Protein AF-H0EGA7-F1 (afdb_monomer_lite)

pLDDT: mean 74.79, std 23.09, range [28.59, 98.5]

InterPro domains:
  IPR029240 MMS19, N-terminal [PF14500] (64-234)
  IPR039920 DNA repair/transcription protein MMS19 [PTHR12891] (64-293)

Foldseek 3Di:
DDDDDDDDCVVVVVCVVVVVVVVLVVPVPDPVVVLCVQLCVLCPDPPDHVVVVVVVVDPALVPDDPVNLLSVLSNVVSCCVPPVVVCCVRQNLLNVLVVVLRNCVPDDAQSNLLSLLQVLLSSLQPPDDDLVSLVSSCVRLCVCPPPDDDPDDDPPGDDSVSSLVSSLSNCLSHLSSLVVLCCVLLVCCPPPPDDVNNVSSLVSLLSNLQRHALVSLLVCVLSLCVRLVCCCPPNPDPVSNVSSVSSNVSNCVRNVPDDDDPPDPDSVNVSVVVNVVVVVVVVVVVVVVVVVVVVVVVVVVCVVPPDDDDDDDDDDDDDCVVVVVVVVVPPPDDDDDPPPPPPDPPDD

Organism: Glarea lozoyensis (strain ATCC 74030 / MF5533) (NCBI:txid1104152)

Secondary structure (DSSP, 8-state):
-PPP----THHHHHHHHHHHHHHHH--TTS-HHHHHHHHHHHH--TT--HHHHHTT-SS-GGGS-HHHHHHHHHHHHHHHHH-HHHHHHHT-HHHHHHHHHHHHTT---HHHHHHHHHHHHHHHHH----HHHHHHHHHHHHTT-S----S---TTSPPHHHHHHHHHHHHTT-GGGHHHHHHHHHHHTTSS--HHHHHHHHHHHHHHHHHS-HHHHHHHHHHHHHHHHHHHHH-S-HHHHHHHHHHHHHHHHHHTTS---TTS--HHHHHHHHHHHHHHHHHHHHHHHHHHHHHHHHHHHHHSS------PPPP-PPPTHHHHHHHHT-TTS---SGGGS----S--

Sequence (348 aa):
MVAPSLKDDRNSAEQDIVTKVAESCDAGSIDFPTLIKDLEPYVGTEQEDLVVVGRGKINTFIDLTPSTRLKFYKIIWVLVENYERPLLRDMGGDSFVGGLVELSELEKSAICLKDLFALYSKIGKAWSLTPDGYTQLWDCFIRYFPITLGASQKDDQPKPEELKDLLRQCFTANDFFGKAAFETLLGNIDADQGANKKKEILLTLDACVSTYSIKTLLEWSSKIWDTIKFEIWNGENDEFIADALHILNGLFSTLSRSDWSWDESTKFSSFIDGVVKEIFDRLSDMQRMIMQKYQRSRFSVYSMRFYKHELTLPKKREPMKTLIKRGALSSTKPLNHELRTNITWCKT

Structure (mmCIF, N/CA/C/O backbone):
data_AF-H0EGA7-F1
#
_entry.id   AF-H0EGA7-F1
#
loop_
_atom_site.group_PDB
_atom_site.id
_atom_site.type_symbol
_atom_site.label_atom_id
_atom_site.label_alt_id
_atom_site.label_comp_id
_atom_site.label_asym_id
_atom_site.label_entity_id
_atom_site.label_seq_id
_atom_site.pdbx_PDB_ins_code
_atom_site.Cartn_x
_atom_site.Cartn_y
_atom_site.Cartn_z
_atom_site.occupancy
_atom_site.B_iso_or_equiv
_atom_site.auth_seq_id
_atom_site.auth_comp_id
_atom_site.auth_asym_id
_atom_site.auth_atom_id
_atom_site.pdbx_PDB_model_num
ATOM 1 N N . MET A 1 1 ? -68.339 5.465 24.505 1.00 36.19 1 MET A N 1
ATOM 2 C CA . MET A 1 1 ? -67.832 5.438 23.117 1.00 36.19 1 MET A CA 1
ATOM 3 C C . MET A 1 1 ? -66.331 5.239 23.189 1.00 36.19 1 MET A C 1
ATOM 5 O O . MET A 1 1 ? -65.642 6.120 23.679 1.00 36.19 1 MET A O 1
ATOM 9 N N . VAL A 1 2 ? -65.862 4.043 22.835 1.00 33.97 2 VAL A N 1
ATOM 10 C CA . VAL A 1 2 ? -64.438 3.677 22.829 1.00 33.97 2 VAL A CA 1
ATOM 11 C C . VAL A 1 2 ? -63.885 4.011 21.444 1.00 33.97 2 VAL A C 1
ATOM 13 O O . VAL A 1 2 ? -64.506 3.656 20.444 1.00 33.97 2 VAL A O 1
ATOM 16 N N . ALA A 1 3 ? -62.777 4.752 21.399 1.00 33.34 3 ALA A N 1
ATOM 17 C CA . ALA A 1 3 ? -62.103 5.147 20.166 1.00 33.34 3 ALA A CA 1
ATOM 18 C C . ALA A 1 3 ? -61.476 3.928 19.454 1.00 33.34 3 ALA A C 1
ATOM 20 O O . ALA A 1 3 ? -61.095 2.969 20.131 1.00 33.34 3 ALA A O 1
ATOM 21 N N . PRO A 1 4 ? -61.350 3.937 18.114 1.00 41.78 4 PRO A N 1
ATOM 22 C CA . PRO A 1 4 ? -60.824 2.797 17.378 1.00 41.78 4 PRO A CA 1
ATOM 23 C C . PRO A 1 4 ? -59.316 2.661 17.603 1.00 41.78 4 PRO A C 1
ATOM 25 O O . PRO A 1 4 ? -58.562 3.624 17.475 1.00 41.78 4 PRO A O 1
ATOM 28 N N . SER A 1 5 ? -58.885 1.438 17.906 1.00 43.88 5 SER A N 1
ATOM 29 C CA . SER A 1 5 ? -57.486 1.021 17.845 1.00 43.88 5 SER A CA 1
ATOM 30 C C . SER A 1 5 ? -57.011 1.109 16.391 1.00 43.88 5 SER A C 1
ATOM 32 O O . SER A 1 5 ? -57.470 0.357 15.531 1.00 43.88 5 SER A O 1
ATOM 34 N N . LEU A 1 6 ? -56.097 2.044 16.127 1.00 40.88 6 LEU A N 1
ATOM 35 C CA . LEU A 1 6 ? -55.258 2.040 14.933 1.00 40.88 6 LEU A CA 1
ATOM 36 C C . LEU A 1 6 ? -54.340 0.819 15.040 1.00 40.88 6 LEU A C 1
ATOM 38 O O . LEU A 1 6 ? -53.445 0.784 15.886 1.00 40.88 6 LEU A O 1
ATOM 42 N N . LYS A 1 7 ? -54.622 -0.213 14.241 1.00 48.25 7 LYS A N 1
ATOM 43 C CA . LYS A 1 7 ? -53.676 -1.305 14.016 1.00 48.25 7 LYS A CA 1
ATOM 44 C C . LYS A 1 7 ? -52.443 -0.727 13.328 1.00 48.25 7 LYS A C 1
ATOM 46 O O . LYS A 1 7 ? -52.543 0.131 12.460 1.00 48.25 7 LYS A O 1
ATOM 51 N N . ASP A 1 8 ? -51.292 -1.171 13.804 1.00 48.41 8 ASP A N 1
ATOM 52 C CA . ASP A 1 8 ? -49.972 -0.693 13.424 1.00 48.41 8 ASP A CA 1
ATOM 53 C C . ASP A 1 8 ? -49.624 -1.170 12.004 1.00 48.41 8 ASP A C 1
ATOM 55 O O . ASP A 1 8 ? -48.988 -2.206 11.813 1.00 48.41 8 ASP A O 1
ATOM 59 N N . ASP A 1 9 ? -50.077 -0.422 10.994 1.00 48.62 9 ASP A N 1
ATOM 60 C CA . ASP A 1 9 ? -49.827 -0.683 9.566 1.00 48.62 9 ASP A CA 1
ATOM 61 C C . ASP A 1 9 ? -48.324 -0.687 9.203 1.00 48.62 9 ASP A C 1
ATOM 63 O O . ASP A 1 9 ? -47.937 -1.132 8.122 1.00 48.62 9 ASP A O 1
ATOM 67 N N . ARG A 1 10 ? -47.443 -0.256 10.119 1.00 45.69 10 ARG A N 1
ATOM 68 C CA . ARG A 1 10 ? -45.982 -0.312 9.949 1.00 45.69 10 ARG A CA 1
ATOM 69 C C . ARG A 1 10 ? -45.421 -1.732 9.990 1.00 45.69 10 ARG A C 1
ATOM 71 O O . ARG A 1 10 ? -44.507 -2.019 9.225 1.00 45.69 10 ARG A O 1
ATOM 78 N N . ASN A 1 11 ? -46.014 -2.641 10.768 1.00 51.97 11 ASN A N 1
ATOM 79 C CA . ASN A 1 11 ? -45.570 -4.042 10.805 1.00 51.97 11 ASN A CA 1
ATOM 80 C C . ASN A 1 11 ? -45.779 -4.753 9.460 1.00 51.97 11 ASN A C 1
ATOM 82 O O . ASN A 1 11 ? -44.975 -5.603 9.095 1.00 51.97 11 ASN A O 1
ATOM 86 N N . SER A 1 12 ? -46.819 -4.380 8.705 1.00 50.47 12 SER A N 1
ATOM 87 C CA . SER A 1 12 ? -47.089 -4.953 7.382 1.00 50.47 12 SER A CA 1
ATOM 88 C C . SER A 1 12 ? -46.060 -4.505 6.348 1.00 50.47 12 SER A C 1
ATOM 90 O O . SER A 1 12 ? -45.635 -5.320 5.541 1.00 50.47 12 SER A O 1
ATOM 92 N N . ALA A 1 13 ? -45.651 -3.232 6.369 1.00 45.69 13 ALA A N 1
ATOM 93 C CA . ALA A 1 13 ? -44.632 -2.712 5.459 1.00 45.69 13 ALA A CA 1
ATOM 94 C C . ALA A 1 13 ? -43.228 -3.239 5.808 1.00 45.69 13 ALA A C 1
ATOM 96 O O . ALA A 1 13 ? -42.436 -3.525 4.916 1.00 45.69 13 ALA A O 1
ATOM 97 N N . GLU A 1 14 ? -42.929 -3.408 7.098 1.00 43.34 14 GLU A N 1
ATOM 98 C CA . GLU A 1 14 ? -41.673 -3.996 7.576 1.00 43.34 14 GLU A CA 1
ATOM 99 C C . GLU A 1 14 ? -41.585 -5.496 7.265 1.00 43.34 14 GLU A C 1
ATOM 101 O O . GLU A 1 14 ? -40.534 -5.961 6.826 1.00 43.34 14 GLU A O 1
ATOM 106 N N . GLN A 1 15 ? -42.684 -6.244 7.416 1.00 49.88 15 GLN A N 1
ATOM 107 C CA . GLN A 1 15 ? -42.762 -7.632 6.957 1.00 49.88 15 GLN A CA 1
ATOM 108 C C . GLN A 1 15 ? -42.620 -7.721 5.439 1.00 49.88 15 GLN A C 1
ATOM 110 O O . GLN A 1 15 ? -41.861 -8.560 4.983 1.00 49.88 15 GLN A O 1
ATOM 115 N N . ASP A 1 16 ? -43.213 -6.813 4.665 1.00 48.50 16 ASP A N 1
ATOM 116 C CA . ASP A 1 16 ? -43.036 -6.772 3.208 1.00 48.50 16 ASP A CA 1
ATOM 117 C C . ASP A 1 16 ? -41.589 -6.473 2.786 1.00 48.50 16 ASP A C 1
ATOM 119 O O . ASP A 1 16 ? -41.122 -7.014 1.790 1.00 48.50 16 ASP A O 1
ATOM 123 N N . ILE A 1 17 ? -40.859 -5.624 3.519 1.00 46.34 17 ILE A N 1
ATOM 124 C CA . ILE A 1 17 ? -39.445 -5.327 3.235 1.00 46.34 17 ILE A CA 1
ATOM 125 C C . ILE A 1 17 ? -38.558 -6.502 3.639 1.00 46.34 17 ILE A C 1
ATOM 127 O O . ILE A 1 17 ? -37.701 -6.892 2.857 1.00 46.34 17 ILE A O 1
ATOM 131 N N . VAL A 1 18 ? -38.760 -7.095 4.820 1.00 46.94 18 VAL A N 1
ATOM 132 C CA . VAL A 1 18 ? -38.002 -8.281 5.257 1.00 46.94 18 VAL A CA 1
ATOM 133 C C . VAL A 1 18 ? -38.293 -9.469 4.347 1.00 46.94 18 VAL A C 1
ATOM 135 O O . VAL A 1 18 ? -37.365 -10.179 3.983 1.00 46.94 18 VAL A O 1
ATOM 138 N N . THR A 1 19 ? -39.543 -9.650 3.924 1.00 47.56 19 THR A N 1
ATOM 139 C CA . THR A 1 19 ? -39.938 -10.671 2.954 1.00 47.56 19 THR A CA 1
ATOM 140 C C . THR A 1 19 ? -39.372 -10.364 1.573 1.00 47.56 19 THR A C 1
ATOM 142 O O . THR A 1 19 ? -38.798 -11.263 0.988 1.00 47.56 19 THR A O 1
ATOM 145 N N . LYS A 1 20 ? -39.377 -9.117 1.083 1.00 47.28 20 LYS A N 1
ATOM 146 C CA . LYS A 1 20 ? -38.712 -8.755 -0.188 1.00 47.28 20 LYS A CA 1
ATOM 147 C C . LYS A 1 20 ? -37.198 -8.898 -0.138 1.00 47.28 20 LYS A C 1
ATOM 149 O O . LYS A 1 20 ? -36.603 -9.289 -1.132 1.00 47.28 20 LYS A O 1
ATOM 154 N N . VAL A 1 21 ? -36.569 -8.593 0.996 1.00 41.12 21 VAL A N 1
ATOM 155 C CA . VAL A 1 21 ? -35.133 -8.804 1.206 1.00 41.12 21 VAL A CA 1
ATOM 156 C C . VAL A 1 21 ? -34.845 -10.300 1.267 1.00 41.12 21 VAL A C 1
ATOM 158 O O . VAL A 1 21 ? -33.947 -10.748 0.572 1.00 41.12 21 VAL A O 1
ATOM 161 N N . ALA A 1 22 ? -35.640 -11.087 1.992 1.00 43.84 22 ALA A N 1
ATOM 162 C CA . ALA A 1 22 ? -35.525 -12.543 2.036 1.00 43.84 22 ALA A CA 1
ATOM 163 C C . ALA A 1 22 ? -35.784 -13.195 0.665 1.00 43.84 22 ALA A C 1
ATOM 165 O O . ALA A 1 22 ? -35.034 -14.079 0.283 1.00 43.84 22 ALA A O 1
ATOM 166 N N . GLU A 1 23 ? -36.762 -12.712 -0.105 1.00 45.41 23 GLU A N 1
ATOM 167 C CA . GLU A 1 23 ? -37.059 -13.132 -1.483 1.00 45.41 23 GLU A CA 1
ATOM 168 C C . GLU A 1 23 ? -35.969 -12.674 -2.469 1.00 45.41 23 GLU A C 1
ATOM 170 O O . GLU A 1 23 ? -35.677 -13.375 -3.431 1.00 45.41 23 GLU A O 1
ATOM 175 N N . SER A 1 24 ? -35.312 -11.533 -2.222 1.00 41.06 24 SER A N 1
ATOM 176 C CA . SER A 1 24 ? -34.132 -11.096 -2.987 1.00 41.06 24 SER A CA 1
ATOM 177 C C . SER A 1 24 ? -32.852 -11.842 -2.587 1.00 41.06 24 SER A C 1
ATOM 179 O O . SER A 1 24 ? -31.959 -12.027 -3.410 1.00 41.06 24 SER A O 1
ATOM 181 N N . CYS A 1 25 ? -32.780 -12.320 -1.341 1.00 41.03 25 CYS A N 1
ATOM 182 C CA . CYS A 1 25 ? -31.750 -13.221 -0.829 1.00 41.03 25 CYS A CA 1
ATOM 183 C C . CYS A 1 25 ? -32.021 -14.688 -1.190 1.00 41.03 25 CYS A C 1
ATOM 185 O O . CYS A 1 25 ? -31.094 -15.490 -1.125 1.00 41.03 25 CYS A O 1
ATOM 187 N N . ASP A 1 26 ? -33.221 -15.010 -1.685 1.00 44.62 26 ASP A N 1
ATOM 188 C CA . ASP A 1 26 ? -33.536 -16.227 -2.449 1.00 44.62 26 ASP A CA 1
ATOM 189 C C . ASP A 1 26 ? -32.903 -16.186 -3.862 1.00 44.62 26 ASP A C 1
ATOM 191 O O . ASP A 1 26 ? -33.237 -16.932 -4.781 1.00 44.62 26 ASP A O 1
ATOM 195 N N . ALA A 1 27 ? -31.908 -15.315 -4.042 1.00 47.91 27 ALA A N 1
ATOM 196 C CA . ALA A 1 27 ? -30.696 -15.605 -4.779 1.00 47.91 27 ALA A CA 1
ATOM 197 C C . ALA A 1 27 ? -30.241 -17.042 -4.466 1.00 47.91 27 ALA A C 1
ATOM 199 O O . ALA A 1 27 ? -29.526 -17.260 -3.490 1.00 47.91 27 ALA A O 1
ATOM 200 N N . GLY A 1 28 ? -30.642 -18.010 -5.304 1.00 49.78 28 GLY A N 1
ATOM 201 C CA . GLY A 1 28 ? -30.435 -19.468 -5.178 1.00 49.78 28 GLY A CA 1
ATOM 202 C C . GLY A 1 28 ? -28.981 -19.975 -5.115 1.00 49.78 28 GLY A C 1
ATOM 203 O O . GLY A 1 28 ? -28.663 -21.053 -5.607 1.00 49.78 28 GLY A O 1
ATOM 204 N N . SER A 1 29 ? -28.082 -19.182 -4.541 1.00 56.41 29 SER A N 1
ATOM 205 C CA . SER A 1 29 ? -26.667 -19.397 -4.283 1.00 56.41 29 SER A CA 1
ATOM 206 C C . SER A 1 29 ? -26.254 -19.133 -2.826 1.00 56.41 29 SER A C 1
ATOM 208 O O . SER A 1 29 ? -25.125 -19.472 -2.487 1.00 56.41 29 SER A O 1
ATOM 210 N N . ILE A 1 30 ? -27.091 -18.504 -1.985 1.00 61.34 30 ILE A N 1
ATOM 211 C CA . ILE A 1 30 ? -26.785 -18.268 -0.560 1.00 61.34 30 ILE A CA 1
ATOM 212 C C . ILE A 1 30 ? -27.555 -19.286 0.286 1.00 61.34 30 ILE A C 1
ATOM 214 O O . ILE A 1 30 ? -28.778 -19.242 0.360 1.00 61.34 30 ILE A O 1
ATOM 218 N N . ASP A 1 31 ? -26.842 -20.204 0.938 1.00 74.44 31 ASP A N 1
ATOM 219 C CA . ASP A 1 31 ? -27.450 -21.160 1.868 1.00 74.44 31 ASP A CA 1
ATOM 220 C C . ASP A 1 31 ? -27.806 -20.465 3.190 1.00 74.44 31 ASP A C 1
ATOM 222 O O . ASP A 1 31 ? -26.964 -20.285 4.072 1.00 74.44 31 ASP A O 1
ATOM 226 N N . PHE A 1 32 ? -29.061 -20.032 3.308 1.00 66.38 32 PHE A N 1
ATOM 227 C CA . PHE A 1 32 ? -29.535 -19.202 4.416 1.00 66.38 32 PHE A CA 1
ATOM 228 C C . PHE A 1 32 ? -29.314 -19.826 5.813 1.00 66.38 32 PHE A C 1
ATOM 230 O O . PHE A 1 32 ? -28.840 -19.115 6.700 1.00 66.38 32 PHE A O 1
ATOM 237 N N . PRO A 1 33 ? -29.559 -21.134 6.045 1.00 72.81 33 PRO A N 1
ATOM 238 C CA . PRO A 1 33 ? -29.161 -21.805 7.285 1.00 72.81 33 PRO A CA 1
ATOM 239 C C . PRO A 1 33 ? -27.671 -21.670 7.633 1.00 72.81 33 PRO A C 1
ATOM 241 O O . PRO A 1 33 ? -27.334 -21.415 8.791 1.00 72.81 33 PRO A O 1
ATOM 244 N N . THR A 1 34 ? -26.780 -21.817 6.648 1.00 74.56 34 THR A N 1
ATOM 245 C CA . THR A 1 34 ? -25.333 -21.665 6.855 1.00 74.56 34 THR A CA 1
ATOM 246 C C . THR A 1 34 ? -24.966 -20.212 7.131 1.00 74.56 34 THR A C 1
ATOM 248 O O . THR A 1 34 ? -24.205 -19.952 8.058 1.00 74.56 34 THR A O 1
ATOM 251 N N . LEU A 1 35 ? -25.584 -19.255 6.434 1.00 72.31 35 LEU A N 1
ATOM 252 C CA . LEU A 1 35 ? -25.394 -17.830 6.705 1.00 72.31 35 LEU A CA 1
ATOM 253 C C . LEU A 1 35 ? -25.797 -17.466 8.139 1.00 72.31 35 LEU A C 1
ATOM 255 O O . LEU A 1 35 ? -25.037 -16.807 8.842 1.00 72.31 35 LEU A O 1
ATOM 259 N N . ILE A 1 36 ? -26.968 -17.913 8.599 1.00 70.81 36 ILE A N 1
ATOM 260 C CA . ILE A 1 36 ? -27.426 -17.665 9.973 1.00 70.81 36 ILE A CA 1
ATOM 261 C C . ILE A 1 36 ? -26.424 -18.226 10.985 1.00 70.81 36 ILE A C 1
ATOM 263 O O . ILE A 1 36 ? -26.081 -17.540 11.946 1.00 70.81 36 ILE A O 1
ATOM 267 N N . LYS A 1 37 ? -25.919 -19.440 10.752 1.00 76.75 37 LYS A N 1
ATOM 268 C CA . LYS A 1 37 ? -24.903 -20.066 11.604 1.00 76.75 37 LYS A CA 1
ATOM 269 C C . LYS A 1 37 ? -23.586 -19.282 11.612 1.00 76.75 37 LYS A C 1
ATOM 271 O O . LYS A 1 37 ? -23.001 -19.094 12.673 1.00 76.75 37 LYS A O 1
ATOM 276 N N . ASP A 1 38 ? -23.126 -18.808 10.457 1.00 74.69 38 ASP A N 1
ATOM 277 C CA . ASP A 1 38 ? -21.892 -18.021 10.350 1.00 74.69 38 ASP A CA 1
ATOM 278 C C . ASP A 1 38 ? -22.016 -16.658 11.055 1.00 74.69 38 ASP A C 1
ATOM 280 O O . ASP A 1 38 ? -21.043 -16.136 11.604 1.00 74.69 38 ASP A O 1
ATOM 284 N N . LEU A 1 39 ? -23.220 -16.078 11.051 1.00 75.25 39 LEU A N 1
ATOM 285 C CA . LEU A 1 39 ? -23.519 -14.784 11.663 1.00 75.25 39 LEU A CA 1
ATOM 286 C C . LEU A 1 39 ? -23.888 -14.872 13.152 1.00 75.25 39 LEU A C 1
ATOM 288 O O . LEU A 1 39 ? -23.793 -13.862 13.855 1.00 75.25 39 LEU A O 1
ATOM 292 N N . GLU A 1 40 ? -24.269 -16.051 13.653 1.00 75.38 40 GLU A N 1
ATOM 293 C CA . GLU A 1 40 ? -24.681 -16.297 15.044 1.00 75.38 40 GLU A CA 1
ATOM 294 C C . GLU A 1 40 ? -23.746 -15.647 16.090 1.00 75.38 40 GLU A C 1
ATOM 296 O O . GLU A 1 40 ? -24.259 -14.949 16.975 1.00 75.38 40 GLU A O 1
ATOM 301 N N . PRO A 1 41 ? -22.399 -15.737 15.979 1.00 76.75 41 PRO A N 1
ATOM 302 C CA . PRO A 1 41 ? -21.485 -15.140 16.960 1.00 76.75 41 PRO A CA 1
ATOM 303 C C . PRO A 1 41 ? -21.556 -13.610 17.043 1.00 76.75 41 PRO A C 1
ATOM 305 O O . PRO A 1 41 ? -21.135 -13.021 18.040 1.00 76.75 41 PRO A O 1
ATOM 308 N N . TYR A 1 42 ? -22.047 -12.957 15.990 1.00 68.38 42 TYR A N 1
ATOM 309 C CA . TYR A 1 42 ? -22.085 -11.502 15.878 1.00 68.38 42 TYR A CA 1
ATOM 310 C C . TYR A 1 42 ? -23.475 -10.939 16.156 1.00 68.38 42 TYR A C 1
ATOM 312 O O . TYR A 1 42 ? -23.572 -9.834 16.679 1.00 68.38 42 TYR A O 1
ATOM 320 N N . VAL A 1 43 ? -24.532 -11.702 15.867 1.00 65.50 43 VAL A N 1
ATOM 321 C CA . VAL A 1 43 ? -25.932 -11.253 15.942 1.00 65.50 43 VAL A CA 1
ATOM 322 C C . VAL A 1 43 ? -26.612 -11.648 17.266 1.00 65.50 43 VAL A C 1
ATOM 324 O O . VAL A 1 43 ? -27.557 -10.989 17.686 1.00 65.50 43 VAL A O 1
ATOM 327 N N . GLY A 1 44 ? -26.121 -12.677 17.968 1.00 56.81 44 GLY A N 1
ATOM 328 C CA . GLY A 1 44 ? -26.830 -13.319 19.087 1.00 56.81 44 GLY A CA 1
ATOM 329 C C . GLY A 1 44 ? -26.555 -12.816 20.513 1.00 56.81 44 GLY A C 1
ATOM 330 O O . GLY A 1 44 ? -26.929 -13.504 21.458 1.00 56.81 44 GLY A O 1
ATOM 331 N N . THR A 1 45 ? -25.896 -11.671 20.729 1.00 54.00 45 THR A N 1
ATOM 332 C CA . THR A 1 45 ? -25.556 -11.227 22.103 1.00 54.00 45 THR A CA 1
ATOM 333 C C . THR A 1 45 ? -26.519 -10.158 22.619 1.00 54.00 45 THR A C 1
ATOM 335 O O . THR A 1 45 ? -26.621 -9.084 22.035 1.00 54.00 45 THR A O 1
ATOM 338 N N . GLU A 1 46 ? -27.185 -10.441 23.746 1.00 54.44 46 GLU A N 1
ATOM 339 C CA . GLU A 1 46 ? -28.245 -9.654 24.417 1.00 54.44 46 GLU A CA 1
ATOM 340 C C . GLU A 1 46 ? -27.911 -8.182 24.762 1.00 54.44 46 GLU A C 1
ATOM 342 O O . GLU A 1 46 ? -28.715 -7.504 25.396 1.00 54.44 46 GLU A O 1
ATOM 347 N N . GLN A 1 47 ? -26.741 -7.658 24.391 1.00 50.75 47 GLN A N 1
ATOM 348 C CA . GLN A 1 47 ? -26.267 -6.352 24.858 1.00 50.75 47 GLN A CA 1
ATOM 349 C C . GLN A 1 47 ? -26.205 -5.248 23.804 1.00 50.75 47 GLN A C 1
ATOM 351 O O . GLN A 1 47 ? -26.157 -4.087 24.198 1.00 50.75 47 GLN A O 1
ATOM 356 N N . GLU A 1 48 ? -26.255 -5.537 22.501 1.00 53.97 48 GLU A N 1
ATOM 357 C CA . GLU A 1 48 ? -26.248 -4.477 21.482 1.00 53.97 48 GLU A CA 1
ATOM 358 C C . GLU A 1 48 ? -27.095 -4.875 20.276 1.00 53.97 48 GLU A C 1
ATOM 360 O O . GLU A 1 48 ? -26.780 -5.807 19.540 1.00 53.97 48 GLU A O 1
ATOM 365 N N . ASP A 1 49 ? -28.193 -4.150 20.097 1.00 58.53 49 ASP A N 1
ATOM 366 C CA . ASP A 1 49 ? -29.245 -4.425 19.130 1.00 58.53 49 ASP A CA 1
ATOM 367 C C . ASP A 1 49 ? -28.795 -4.010 17.713 1.00 58.53 49 ASP A C 1
ATOM 369 O O . ASP A 1 49 ? -29.197 -2.977 17.174 1.00 58.53 49 ASP A O 1
ATOM 373 N N . LEU A 1 50 ? -27.897 -4.805 17.110 1.00 57.84 50 LEU A N 1
ATOM 374 C CA . LEU A 1 50 ? -27.421 -4.624 15.726 1.00 57.84 50 LEU A CA 1
ATOM 375 C C . LEU A 1 50 ? -28.595 -4.571 14.734 1.00 57.84 50 LEU A C 1
ATOM 377 O O . LEU A 1 50 ? -28.505 -3.919 13.697 1.00 57.84 50 LEU A O 1
ATOM 381 N N . VAL A 1 51 ? -29.713 -5.217 15.082 1.00 57.09 51 VAL A N 1
ATOM 382 C CA . VAL A 1 51 ? -30.970 -5.182 14.331 1.00 57.09 51 VAL A CA 1
ATOM 383 C C . VAL A 1 51 ? -31.621 -3.799 14.426 1.00 57.09 51 VAL A C 1
ATOM 385 O O . VAL A 1 51 ? -32.046 -3.261 13.408 1.00 57.09 51 VAL A O 1
ATOM 388 N N . VAL A 1 52 ? -31.664 -3.166 15.602 1.00 52.94 52 VAL A N 1
ATOM 389 C CA . VAL A 1 52 ? -32.138 -1.774 15.755 1.00 52.94 52 VAL A CA 1
ATOM 390 C C . VAL A 1 52 ? -31.211 -0.754 15.089 1.00 52.94 52 VAL A C 1
ATOM 392 O O . VAL A 1 52 ? -31.706 0.221 14.518 1.00 52.94 52 VAL A O 1
ATOM 395 N N . VAL A 1 53 ? -29.896 -0.993 15.087 1.00 51.38 53 VAL A N 1
ATOM 396 C CA . VAL A 1 53 ? -28.927 -0.190 14.318 1.00 51.38 53 VAL A CA 1
ATOM 397 C C . VAL A 1 53 ? -29.184 -0.331 12.813 1.00 51.38 53 VAL A C 1
ATOM 399 O O . VAL A 1 53 ? -29.311 0.678 12.124 1.00 51.38 53 VAL A O 1
ATOM 402 N N . GLY A 1 54 ? -29.351 -1.560 12.309 1.00 52.81 54 GLY A N 1
ATOM 403 C CA . GLY A 1 54 ? -29.710 -1.831 10.911 1.00 52.81 54 GLY A CA 1
ATOM 404 C C . GLY A 1 54 ? -31.078 -1.266 10.505 1.00 52.81 54 GLY A C 1
ATOM 405 O O . GLY A 1 54 ? -31.311 -0.983 9.336 1.00 52.81 54 GLY A O 1
ATOM 406 N N . ARG A 1 55 ? -31.969 -1.026 11.478 1.00 50.69 55 ARG A N 1
ATOM 407 C CA . ARG A 1 55 ? -33.260 -0.334 11.306 1.00 50.69 55 ARG A CA 1
ATOM 408 C C . ARG A 1 55 ? -33.150 1.200 11.330 1.00 50.69 55 ARG A C 1
ATOM 410 O O . ARG A 1 55 ? -34.181 1.869 11.319 1.00 50.69 55 ARG A O 1
ATOM 417 N N . GLY A 1 56 ? -31.941 1.768 11.396 1.00 47.31 56 GLY A N 1
ATOM 418 C CA . GLY A 1 56 ? -31.701 3.214 11.286 1.00 47.31 56 GLY A CA 1
ATOM 419 C C . GLY A 1 56 ? -32.248 4.052 12.449 1.00 47.31 56 GLY A C 1
ATOM 420 O O . GLY A 1 56 ? -32.508 5.240 12.279 1.00 47.31 56 GLY A O 1
ATOM 421 N N . LYS A 1 57 ? -32.470 3.450 13.628 1.00 48.56 57 LYS A N 1
ATOM 422 C CA . LYS A 1 57 ? -33.069 4.126 14.800 1.00 48.56 57 LYS A CA 1
ATOM 423 C C . LYS A 1 57 ? -32.058 4.745 15.774 1.00 48.56 57 LYS A C 1
ATOM 425 O O . LYS A 1 57 ? -32.471 5.309 16.785 1.00 48.56 57 LYS A O 1
ATOM 430 N N . ILE A 1 58 ? -30.759 4.651 15.497 1.00 46.19 58 ILE A N 1
ATOM 431 C CA . ILE A 1 58 ? -29.683 5.220 16.323 1.00 46.19 58 ILE A CA 1
ATOM 432 C C . ILE A 1 58 ? -28.937 6.267 15.485 1.00 46.19 58 ILE A C 1
ATOM 434 O O . ILE A 1 58 ? -28.926 6.172 14.258 1.00 46.19 58 ILE A O 1
ATOM 438 N N . ASN A 1 59 ? -28.359 7.277 16.146 1.00 54.31 59 ASN A N 1
ATOM 439 C CA . ASN A 1 59 ? -27.451 8.253 15.534 1.00 54.31 59 ASN A CA 1
ATOM 440 C C . ASN A 1 59 ? -26.373 7.554 14.664 1.00 54.31 59 ASN A C 1
ATOM 442 O O . ASN A 1 59 ? -26.151 6.351 14.798 1.00 54.31 59 ASN A O 1
ATOM 446 N N . THR A 1 60 ? -25.750 8.298 13.745 1.00 68.12 60 THR A N 1
ATOM 447 C CA . THR A 1 60 ? -24.826 7.809 12.699 1.00 68.12 60 THR A CA 1
ATOM 448 C C . THR A 1 60 ? -23.876 6.684 13.149 1.00 68.12 60 THR A C 1
ATOM 450 O O . THR A 1 60 ? -23.445 6.664 14.293 1.00 68.12 60 THR A O 1
ATOM 453 N N . PHE A 1 61 ? -23.500 5.749 12.260 1.00 77.06 61 PHE A N 1
ATOM 454 C CA . PHE A 1 61 ? -22.710 4.541 12.598 1.00 77.06 61 PHE A CA 1
ATOM 455 C C . PHE A 1 61 ? -21.462 4.806 13.467 1.00 77.06 61 PHE A C 1
ATOM 457 O O . PHE A 1 61 ? -21.102 3.988 14.314 1.00 77.06 61 PHE A O 1
ATOM 464 N N . ILE A 1 62 ? -20.828 5.971 13.310 1.00 80.75 62 ILE A N 1
ATOM 465 C CA . ILE A 1 62 ? -19.673 6.401 14.106 1.00 80.75 62 ILE A CA 1
ATOM 466 C C . ILE A 1 62 ? -19.974 6.587 15.606 1.00 80.75 62 ILE A C 1
ATOM 468 O O . ILE A 1 62 ? -19.072 6.426 16.430 1.00 80.75 62 ILE A O 1
ATOM 472 N N . ASP A 1 63 ? -21.227 6.868 15.968 1.00 80.81 63 ASP A N 1
ATOM 473 C CA . ASP A 1 63 ? -21.688 7.083 17.346 1.00 80.81 63 ASP A CA 1
ATOM 474 C C . ASP A 1 63 ? -21.811 5.776 18.144 1.00 80.81 63 ASP A C 1
ATOM 476 O O . ASP A 1 63 ? -21.920 5.795 19.372 1.00 80.81 63 ASP A O 1
ATOM 480 N N . LEU A 1 64 ? -21.772 4.627 17.462 1.00 80.38 64 LEU A N 1
ATOM 481 C CA . LEU A 1 64 ? -21.747 3.313 18.100 1.00 80.38 64 LEU A CA 1
ATOM 482 C C . LEU A 1 64 ? -20.436 3.100 18.857 1.00 80.38 64 LEU A C 1
A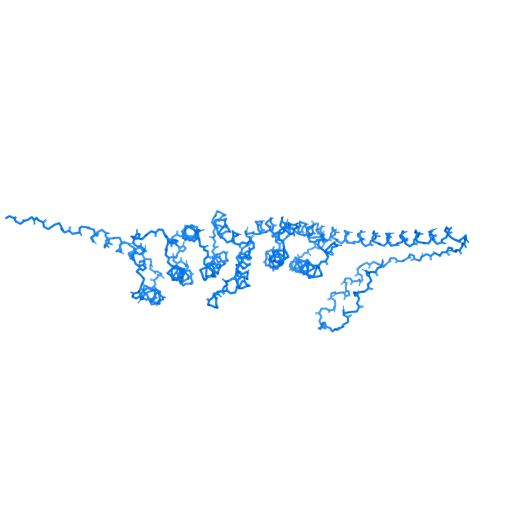TOM 484 O O . LEU A 1 64 ? -19.427 3.743 18.574 1.00 80.38 64 LEU A O 1
ATOM 488 N N . THR A 1 65 ? -20.395 2.155 19.797 1.00 85.38 65 THR A N 1
ATOM 489 C CA . THR A 1 65 ? -19.116 1.823 20.440 1.00 85.38 65 THR A CA 1
ATOM 490 C C . THR A 1 65 ? -18.176 1.145 19.432 1.00 85.38 65 THR A C 1
ATOM 492 O O . THR A 1 65 ? -18.641 0.447 18.525 1.00 85.38 65 THR A O 1
ATOM 495 N N . PRO A 1 66 ? -16.843 1.278 19.577 1.00 86.94 66 PRO A N 1
ATOM 496 C CA . PRO A 1 66 ? -15.904 0.547 18.727 1.00 86.94 66 PRO A CA 1
ATOM 497 C C . PRO A 1 66 ? -16.128 -0.971 18.726 1.00 86.94 66 PRO A C 1
ATOM 499 O O . PRO A 1 66 ? -15.940 -1.622 17.704 1.00 86.94 66 PRO A O 1
ATOM 502 N N . SER A 1 67 ? -16.566 -1.542 19.850 1.00 85.38 67 SER A N 1
ATOM 503 C CA . SER A 1 67 ? -16.890 -2.967 19.956 1.00 85.38 67 SER A CA 1
ATOM 504 C C . SER A 1 67 ? -18.109 -3.348 19.112 1.00 85.38 67 SER A C 1
ATOM 506 O O . SER A 1 67 ? -18.084 -4.393 18.463 1.00 85.38 67 SER A O 1
ATOM 508 N N . THR A 1 68 ? -19.140 -2.499 19.060 1.00 83.38 68 THR A N 1
ATOM 509 C CA . THR A 1 68 ? -20.309 -2.695 18.187 1.00 83.38 68 THR A CA 1
ATOM 510 C C . THR A 1 68 ? -19.922 -2.597 16.717 1.00 83.38 68 THR A C 1
ATOM 512 O O . THR A 1 68 ? -20.264 -3.477 15.930 1.00 83.38 68 THR A O 1
ATOM 515 N N . ARG A 1 69 ? -19.167 -1.555 16.337 1.00 87.81 69 ARG A N 1
ATOM 516 C CA . ARG A 1 69 ? -18.716 -1.364 14.948 1.00 87.81 69 ARG A CA 1
ATOM 517 C C . ARG A 1 69 ? -17.839 -2.519 14.479 1.00 87.81 69 ARG A C 1
ATOM 519 O O . ARG A 1 69 ? -18.019 -3.012 13.372 1.00 87.81 69 ARG A O 1
ATOM 526 N N . LEU A 1 70 ? -16.970 -3.030 15.352 1.00 88.44 70 LEU A N 1
ATOM 527 C CA . LEU A 1 70 ? -16.171 -4.219 15.067 1.00 88.44 70 LEU A CA 1
ATOM 528 C C . LEU A 1 70 ? -17.042 -5.443 14.744 1.00 88.44 70 LEU A C 1
ATOM 530 O O . LEU A 1 70 ? -16.718 -6.181 13.818 1.00 88.44 70 LEU A O 1
ATOM 534 N N . LYS A 1 71 ? -18.154 -5.666 15.460 1.00 85.38 71 LYS A N 1
ATOM 535 C CA . LYS A 1 71 ? -19.091 -6.756 15.124 1.00 85.38 71 LYS A CA 1
ATOM 536 C C . LYS A 1 71 ? -19.667 -6.575 13.716 1.00 85.38 71 LYS A C 1
ATOM 538 O O . LYS A 1 71 ? -19.709 -7.546 12.969 1.00 85.38 71 LYS A O 1
ATOM 543 N N . PHE A 1 72 ? -20.032 -5.350 13.327 1.00 86.19 72 PHE A N 1
ATOM 544 C CA . PHE A 1 72 ? -20.478 -5.051 11.961 1.00 86.19 72 PHE A CA 1
ATOM 545 C C . PHE A 1 72 ? -19.403 -5.357 10.915 1.00 86.19 72 PHE A C 1
ATOM 547 O O . PHE A 1 72 ? -19.686 -6.060 9.949 1.00 86.19 72 PHE A O 1
ATOM 554 N N . TYR A 1 73 ? -18.161 -4.909 11.115 1.00 90.69 73 TYR A N 1
ATOM 555 C CA . TYR A 1 73 ? -17.078 -5.221 10.177 1.00 90.69 73 TYR A CA 1
ATOM 556 C C . TYR A 1 73 ? -16.806 -6.725 10.076 1.00 90.69 73 TYR A C 1
ATOM 558 O O . TYR A 1 73 ? -16.517 -7.215 8.990 1.00 90.69 73 TYR A O 1
ATOM 566 N N . LYS A 1 74 ? -16.971 -7.482 11.166 1.00 89.31 74 LYS A N 1
ATOM 567 C CA . LYS A 1 74 ? -16.851 -8.947 11.140 1.00 89.31 74 LYS A CA 1
ATOM 568 C C . LYS A 1 74 ? -17.991 -9.634 10.396 1.00 89.31 74 LYS A C 1
ATOM 570 O O . LYS A 1 74 ? -17.741 -10.605 9.691 1.00 89.31 74 LYS A O 1
ATOM 575 N N . ILE A 1 75 ? -19.214 -9.115 10.493 1.00 87.44 75 ILE A N 1
ATOM 576 C CA . ILE A 1 75 ? -20.327 -9.564 9.644 1.00 87.44 75 ILE A CA 1
ATOM 577 C C . ILE A 1 75 ? -19.970 -9.334 8.171 1.00 87.44 75 ILE A C 1
ATOM 579 O O . ILE A 1 75 ? -20.061 -10.256 7.367 1.00 87.44 75 ILE A O 1
ATOM 583 N N . ILE A 1 76 ? -19.490 -8.135 7.826 1.00 90.88 76 ILE A N 1
ATOM 584 C CA . ILE A 1 76 ? -19.066 -7.806 6.457 1.00 90.88 76 ILE A CA 1
ATOM 585 C C . ILE A 1 76 ? -17.929 -8.727 6.000 1.00 90.88 76 ILE A C 1
ATOM 587 O O . ILE A 1 76 ? -17.958 -9.221 4.877 1.00 90.88 76 ILE A O 1
ATOM 591 N N . TRP A 1 77 ? -16.960 -9.011 6.871 1.00 93.12 77 TRP A N 1
ATOM 592 C CA . TRP A 1 77 ? -15.882 -9.954 6.593 1.00 93.12 77 TRP A CA 1
ATOM 593 C C . TRP A 1 77 ? -16.416 -11.343 6.236 1.00 93.12 77 TRP A C 1
ATOM 595 O O . TRP A 1 77 ? -16.040 -11.884 5.202 1.00 93.12 77 TRP A O 1
ATOM 605 N N . VAL A 1 78 ? -17.316 -11.904 7.050 1.00 89.44 78 VAL A N 1
ATOM 606 C CA . VAL A 1 78 ? -17.952 -13.207 6.783 1.00 89.44 78 VAL A CA 1
ATOM 607 C C . VAL A 1 78 ? -18.669 -13.198 5.435 1.00 89.44 78 VAL A C 1
ATOM 609 O O . VAL A 1 78 ? -18.530 -14.142 4.659 1.00 89.44 78 VAL A O 1
ATOM 612 N N . LEU A 1 79 ? -19.391 -12.118 5.127 1.00 88.44 79 LEU A N 1
ATOM 613 C CA . LEU A 1 79 ? -20.072 -11.958 3.845 1.00 88.44 79 LEU A CA 1
ATOM 614 C C . LEU A 1 79 ? -19.081 -11.966 2.672 1.00 88.44 79 LEU A C 1
ATOM 616 O O . LEU A 1 79 ? -19.276 -12.709 1.713 1.00 88.44 79 LEU A O 1
ATOM 620 N N . VAL A 1 80 ? -17.994 -11.199 2.757 1.00 91.88 80 VAL A N 1
ATOM 621 C CA . VAL A 1 80 ? -16.964 -11.144 1.706 1.00 91.88 80 VAL A CA 1
ATOM 622 C C . VAL A 1 80 ? -16.186 -12.458 1.593 1.00 91.88 80 VAL A C 1
ATOM 624 O O . VAL A 1 80 ? -15.815 -12.842 0.490 1.00 91.88 80 VAL A O 1
ATOM 627 N N . GLU A 1 81 ? -15.933 -13.163 2.695 1.00 90.44 81 GLU A N 1
ATOM 628 C CA . GLU A 1 81 ? -15.180 -14.423 2.698 1.00 90.44 81 GLU A CA 1
ATOM 629 C C . GLU A 1 81 ? -15.991 -15.586 2.121 1.00 90.44 81 GLU A C 1
ATOM 631 O O . GLU A 1 81 ? -15.491 -16.331 1.279 1.00 90.44 81 GLU A O 1
ATOM 636 N N . ASN A 1 82 ? -17.245 -15.730 2.550 1.00 88.19 82 ASN A N 1
ATOM 637 C CA . ASN A 1 82 ? -18.047 -16.919 2.262 1.00 88.19 82 ASN A CA 1
ATOM 638 C C . ASN A 1 82 ? -19.048 -16.705 1.116 1.00 88.19 82 ASN A C 1
ATOM 640 O O . ASN A 1 82 ? -19.485 -17.673 0.492 1.00 88.19 82 ASN A O 1
ATOM 644 N N . TYR A 1 83 ? -19.408 -15.454 0.812 1.00 88.25 83 TYR A N 1
ATOM 645 C CA . TYR A 1 83 ? -20.511 -15.114 -0.095 1.00 88.25 83 TYR A CA 1
ATOM 646 C C . TYR A 1 83 ? -20.118 -14.086 -1.170 1.00 88.25 83 TYR A C 1
ATOM 648 O O . TYR A 1 83 ? -20.984 -13.434 -1.751 1.00 88.25 83 TYR A O 1
ATOM 656 N N . GLU A 1 84 ? -18.826 -13.986 -1.505 1.00 88.94 84 GLU A N 1
ATOM 657 C CA . GLU A 1 84 ? -18.290 -13.085 -2.540 1.00 88.94 84 GLU A CA 1
ATOM 658 C C . GLU A 1 84 ? -19.076 -13.135 -3.859 1.00 88.94 84 GLU A C 1
ATOM 660 O O . GLU A 1 84 ? -19.497 -12.105 -4.380 1.00 88.94 84 GLU A O 1
ATOM 665 N N . ARG A 1 85 ? -19.293 -14.334 -4.416 1.00 89.25 85 ARG A N 1
ATOM 666 C CA . ARG A 1 85 ? -19.952 -14.488 -5.725 1.00 89.25 85 ARG A CA 1
ATOM 667 C C . ARG A 1 85 ? -21.390 -13.942 -5.728 1.00 89.25 85 ARG A C 1
ATOM 669 O O . ARG A 1 85 ? -21.697 -13.165 -6.631 1.00 89.25 85 ARG A O 1
ATOM 676 N N . PRO A 1 86 ? -22.267 -14.321 -4.774 1.00 88.38 86 PRO A N 1
ATOM 677 C CA . PRO A 1 86 ? -23.576 -13.690 -4.630 1.00 88.38 86 PRO A CA 1
ATOM 678 C C . PRO A 1 86 ? -23.510 -12.166 -4.482 1.00 88.38 86 PRO A C 1
ATOM 680 O O . PRO A 1 86 ? -24.215 -11.467 -5.203 1.00 88.38 86 PRO A O 1
ATOM 683 N N . LEU A 1 87 ? -22.624 -11.643 -3.623 1.00 87.31 87 LEU A N 1
ATOM 684 C CA . LEU A 1 87 ? -22.476 -10.196 -3.417 1.00 87.31 87 LEU A CA 1
ATOM 685 C C . LEU A 1 87 ? -22.142 -9.472 -4.726 1.00 87.31 87 LEU A C 1
ATOM 687 O O . LEU A 1 87 ? -22.786 -8.484 -5.078 1.00 87.31 87 LEU A O 1
ATOM 691 N N . LEU A 1 88 ? -21.166 -9.991 -5.474 1.00 88.31 88 LEU A N 1
ATOM 692 C CA . LEU A 1 88 ? -20.754 -9.418 -6.753 1.00 88.31 88 LEU A CA 1
ATOM 693 C C . LEU A 1 88 ? -21.856 -9.496 -7.815 1.00 88.31 88 LEU A C 1
ATOM 695 O O . LEU A 1 88 ? -21.978 -8.573 -8.617 1.00 88.31 88 LEU A O 1
ATOM 699 N N . ARG A 1 89 ? -22.654 -10.571 -7.832 1.00 88.44 89 ARG A N 1
ATOM 700 C CA . ARG A 1 89 ? -23.758 -10.739 -8.786 1.00 88.44 89 ARG A CA 1
ATOM 701 C C . ARG A 1 89 ? -24.921 -9.791 -8.495 1.00 88.44 89 ARG A C 1
ATOM 703 O O . ARG A 1 89 ? -25.444 -9.196 -9.432 1.00 88.44 89 ARG A O 1
ATOM 710 N N . ASP A 1 90 ? -25.334 -9.696 -7.233 1.00 86.06 90 ASP A N 1
ATOM 711 C CA . ASP A 1 90 ? -26.614 -9.079 -6.865 1.00 86.06 90 ASP A CA 1
ATOM 712 C C . ASP A 1 90 ? -26.478 -7.594 -6.505 1.00 86.06 90 ASP A C 1
ATOM 714 O O . ASP A 1 90 ? -27.381 -6.809 -6.784 1.00 86.06 90 ASP A O 1
ATOM 718 N N . MET A 1 91 ? -25.348 -7.194 -5.914 1.00 86.31 91 MET A N 1
ATOM 719 C CA . MET A 1 91 ? -25.091 -5.810 -5.495 1.00 86.31 91 MET A CA 1
ATOM 720 C C . MET A 1 91 ? -24.061 -5.106 -6.380 1.00 86.31 91 MET A C 1
ATOM 722 O O . MET A 1 91 ? -24.153 -3.899 -6.584 1.00 86.31 91 MET A O 1
ATOM 726 N N . GLY A 1 92 ? -23.098 -5.855 -6.924 1.00 88.31 92 GLY A N 1
ATOM 727 C CA . GLY A 1 92 ? -21.979 -5.303 -7.683 1.00 88.31 92 GLY A CA 1
ATOM 728 C C . GLY A 1 92 ? -20.832 -4.820 -6.789 1.00 88.31 92 GLY A C 1
ATOM 729 O O . GLY A 1 92 ? -21.035 -4.322 -5.680 1.00 88.31 92 GLY A O 1
ATOM 730 N N . GLY A 1 93 ? -19.601 -4.978 -7.284 1.00 91.69 93 GLY A N 1
ATOM 731 C CA . GLY A 1 93 ? -18.383 -4.675 -6.526 1.00 91.69 93 GLY A CA 1
ATOM 732 C C . GLY A 1 93 ? -18.264 -3.203 -6.128 1.00 91.69 93 GLY A C 1
ATOM 733 O O . GLY A 1 93 ? -18.052 -2.902 -4.958 1.00 91.69 93 GLY A O 1
ATOM 734 N N . ASP A 1 94 ? -18.447 -2.286 -7.079 1.00 92.38 94 ASP A N 1
ATOM 735 C CA . ASP A 1 94 ? -18.317 -0.844 -6.845 1.00 92.38 94 ASP A CA 1
ATOM 736 C C . ASP A 1 94 ? -19.362 -0.312 -5.856 1.00 92.38 94 ASP A C 1
ATOM 738 O O . ASP A 1 94 ? -19.021 0.448 -4.954 1.00 92.38 94 ASP A O 1
ATOM 742 N N . SER A 1 95 ? -20.620 -0.753 -5.963 1.00 86.44 95 SER A N 1
ATOM 743 C CA . SER A 1 95 ? -21.681 -0.349 -5.031 1.00 86.44 95 SER A CA 1
ATOM 744 C C . SER A 1 95 ? -21.427 -0.856 -3.613 1.00 86.44 95 SER A C 1
ATOM 746 O O . SER A 1 95 ? -21.649 -0.124 -2.650 1.00 86.44 95 SER A O 1
ATOM 748 N N . PHE A 1 96 ? -20.915 -2.081 -3.472 1.00 91.62 96 PHE A N 1
ATOM 749 C CA . PHE A 1 96 ? -20.507 -2.594 -2.168 1.00 91.62 96 PHE A CA 1
ATOM 750 C C . PHE A 1 96 ? -19.337 -1.808 -1.577 1.00 91.62 96 PHE A C 1
ATOM 752 O O . PHE A 1 96 ? -19.369 -1.464 -0.396 1.00 91.62 96 PHE A O 1
ATOM 759 N N . VAL A 1 97 ? -18.315 -1.509 -2.388 1.00 92.50 97 VAL A N 1
ATOM 760 C CA . VAL A 1 97 ? -17.181 -0.682 -1.961 1.00 92.50 97 VAL A CA 1
ATOM 761 C C . VAL A 1 97 ? -17.671 0.689 -1.513 1.00 92.50 97 VAL A C 1
ATOM 763 O O . VAL A 1 97 ? -17.300 1.100 -0.421 1.00 92.50 97 VAL A O 1
ATOM 766 N N . GLY A 1 98 ? -18.562 1.338 -2.267 1.00 86.25 98 GLY A N 1
ATOM 767 C CA . GLY A 1 98 ? -19.164 2.617 -1.882 1.00 86.25 98 GLY A CA 1
ATOM 768 C C . GLY A 1 98 ? -19.861 2.558 -0.519 1.00 86.25 98 GLY A C 1
ATOM 769 O O . GLY A 1 98 ? -19.574 3.370 0.357 1.00 86.25 98 GLY A O 1
ATOM 770 N N . GLY A 1 99 ? -20.688 1.536 -0.278 1.00 86.56 99 GLY A N 1
ATOM 771 C CA . GLY A 1 99 ? -21.327 1.342 1.029 1.00 86.56 99 GLY A CA 1
ATOM 772 C C . GLY A 1 99 ? -20.327 1.088 2.165 1.00 86.56 99 GLY A C 1
ATOM 773 O O . GLY A 1 99 ? -20.492 1.602 3.271 1.00 86.56 99 GLY A O 1
ATOM 774 N N . LEU A 1 100 ? -19.255 0.331 1.906 1.00 89.94 100 LEU A N 1
ATOM 775 C CA . LEU A 1 100 ? -18.184 0.101 2.879 1.00 89.94 100 LEU A CA 1
ATOM 776 C C . LEU A 1 100 ? -17.379 1.382 3.168 1.00 89.94 100 LEU A C 1
ATOM 778 O O . LEU A 1 100 ? -17.003 1.618 4.320 1.00 89.94 100 LEU A O 1
ATOM 782 N N . VAL A 1 101 ? -17.127 2.210 2.151 1.00 85.88 101 VAL A N 1
ATOM 783 C CA . VAL A 1 101 ? -16.462 3.518 2.272 1.00 85.88 101 VAL A CA 1
ATOM 784 C C . VAL A 1 101 ? -17.287 4.435 3.172 1.00 85.88 101 VAL A C 1
ATOM 786 O O . VAL A 1 101 ? -16.757 4.954 4.153 1.00 85.88 101 VAL A O 1
ATOM 789 N N . GLU A 1 102 ? -18.585 4.575 2.894 1.00 85.06 102 GLU A N 1
ATOM 790 C CA . GLU A 1 102 ? -19.508 5.397 3.688 1.00 85.06 102 GLU A CA 1
ATOM 791 C C . GLU A 1 102 ? -19.580 4.921 5.143 1.00 85.06 102 GLU A C 1
ATOM 793 O O . GLU A 1 102 ? -19.497 5.715 6.081 1.00 85.06 102 GLU A O 1
ATOM 798 N N . LEU A 1 103 ? -19.670 3.604 5.350 1.00 85.88 103 LEU A N 1
ATOM 799 C CA . LEU A 1 103 ? -19.727 3.012 6.683 1.00 85.88 103 LEU A CA 1
ATOM 800 C C . LEU A 1 103 ? -18.464 3.306 7.504 1.00 85.88 103 LEU A C 1
ATOM 802 O O . LEU A 1 103 ? -18.530 3.520 8.715 1.00 85.88 103 LEU A O 1
ATOM 806 N N . SER A 1 104 ? -17.303 3.295 6.853 1.00 88.38 104 SER A N 1
ATOM 807 C CA . SER A 1 104 ? -15.997 3.359 7.509 1.00 88.38 104 SER A CA 1
ATOM 808 C C . SER A 1 104 ? -15.361 4.751 7.505 1.00 88.38 104 SER A C 1
ATOM 810 O O . SER A 1 104 ? -14.281 4.914 8.078 1.00 88.38 104 SER A O 1
ATOM 812 N N . GLU A 1 105 ? -15.986 5.763 6.891 1.00 84.44 105 GLU A N 1
ATOM 813 C CA . GLU A 1 105 ? -15.392 7.075 6.582 1.00 84.44 105 GLU A CA 1
ATOM 814 C C . GLU A 1 105 ? -14.713 7.754 7.785 1.00 84.44 105 GLU A C 1
ATOM 816 O O . GLU A 1 105 ? -13.637 8.338 7.665 1.00 84.44 105 GLU A O 1
ATOM 821 N N . LEU A 1 106 ? -15.302 7.627 8.974 1.00 85.62 106 LEU A N 1
ATOM 822 C CA . LEU A 1 106 ? -14.830 8.294 10.190 1.00 85.62 106 LEU A CA 1
ATOM 823 C C . LEU A 1 106 ? -14.185 7.347 11.211 1.00 85.62 106 LEU A C 1
ATOM 825 O O . LEU A 1 106 ? -13.973 7.739 12.363 1.00 85.62 106 LEU A O 1
ATOM 829 N N . GLU A 1 107 ? -13.850 6.113 10.824 1.00 91.25 107 GLU A N 1
ATOM 830 C CA . GLU A 1 107 ? -13.283 5.133 11.749 1.00 91.25 107 GLU A CA 1
ATOM 831 C C . GLU A 1 107 ? -11.893 5.553 12.260 1.00 91.25 107 GLU A C 1
ATOM 833 O O . GLU A 1 107 ? -11.010 5.951 11.500 1.00 91.25 107 GLU A O 1
ATOM 838 N N . LYS A 1 108 ? -11.676 5.448 13.573 1.00 89.75 108 LYS A N 1
ATOM 839 C CA . LYS A 1 108 ? -10.411 5.818 14.244 1.00 89.75 108 LYS A CA 1
ATOM 840 C C . LYS A 1 108 ? -9.915 4.751 15.215 1.00 89.75 108 LYS A C 1
ATOM 842 O O . LYS A 1 108 ? -8.813 4.862 15.746 1.00 89.75 108 LYS A O 1
ATOM 847 N N . SER A 1 109 ? -10.731 3.741 15.502 1.00 90.75 109 SER A N 1
ATOM 848 C CA . SER A 1 109 ? -10.399 2.706 16.469 1.00 90.75 109 SER A CA 1
ATOM 849 C C . SER A 1 109 ? -9.402 1.707 15.890 1.00 90.75 109 SER A C 1
ATOM 851 O O . SER A 1 109 ? -9.674 1.095 14.862 1.00 90.75 109 SER A O 1
ATOM 853 N N . ALA A 1 110 ? -8.284 1.475 16.583 1.00 91.75 110 ALA A N 1
ATOM 854 C CA . ALA A 1 110 ? -7.253 0.533 16.144 1.00 91.75 110 ALA A CA 1
ATOM 855 C C . ALA A 1 110 ? -7.800 -0.892 15.923 1.00 91.75 110 ALA A C 1
ATOM 857 O O . ALA A 1 110 ? -7.458 -1.520 14.924 1.00 91.75 110 ALA A O 1
ATOM 858 N N . ILE A 1 111 ? -8.698 -1.381 16.793 1.00 91.44 111 ILE A N 1
ATOM 859 C CA . ILE A 1 111 ? -9.350 -2.695 16.613 1.00 91.44 111 ILE A CA 1
ATOM 860 C C . ILE A 1 111 ? -10.211 -2.766 15.347 1.00 91.44 111 ILE A C 1
ATOM 862 O O . ILE A 1 111 ? -10.246 -3.806 14.704 1.00 91.44 111 ILE A O 1
ATOM 866 N N . CYS A 1 112 ? -10.879 -1.674 14.972 1.00 93.38 112 CYS A N 1
ATOM 867 C CA . CYS A 1 112 ? -11.701 -1.626 13.764 1.00 93.38 112 CYS A CA 1
ATOM 868 C C . CYS A 1 112 ? -10.842 -1.476 12.507 1.00 93.38 112 CYS A C 1
ATOM 870 O O . CYS A 1 112 ? -11.075 -2.161 11.518 1.00 93.38 112 CYS A O 1
ATOM 872 N N . LEU A 1 113 ? -9.818 -0.616 12.560 1.00 95.25 113 LEU A N 1
ATOM 873 C CA . LEU A 1 113 ? -8.892 -0.400 11.448 1.00 95.25 113 LEU A CA 1
ATOM 874 C C . LEU A 1 113 ? -8.134 -1.670 11.072 1.00 95.25 113 LEU A C 1
ATOM 876 O O . LEU A 1 113 ? -7.895 -1.896 9.892 1.00 95.25 113 LEU A O 1
ATOM 880 N N . LYS A 1 114 ? -7.806 -2.519 12.051 1.00 95.12 114 LYS A N 1
ATOM 881 C CA . LYS A 1 114 ? -7.208 -3.832 11.800 1.00 95.12 114 LYS A CA 1
ATOM 882 C C . LYS A 1 114 ? -8.065 -4.668 10.838 1.00 95.12 114 LYS A C 1
ATOM 884 O O . LYS A 1 114 ? -7.564 -5.101 9.801 1.00 95.12 114 LYS A O 1
ATOM 889 N N . ASP A 1 115 ? -9.341 -4.863 11.163 1.00 94.88 115 ASP A N 1
ATOM 890 C CA . ASP A 1 115 ? -10.248 -5.686 10.353 1.00 94.88 115 ASP A CA 1
ATOM 891 C C . ASP A 1 115 ? -10.580 -4.992 9.018 1.00 94.88 115 ASP A C 1
ATOM 893 O O . ASP A 1 115 ? -10.621 -5.644 7.975 1.00 94.88 115 ASP A O 1
ATOM 897 N N . LEU A 1 116 ? -10.719 -3.661 9.015 1.00 96.56 116 LEU A N 1
ATOM 898 C CA . LEU A 1 116 ? -10.938 -2.879 7.795 1.00 96.56 116 LEU A CA 1
ATOM 899 C C . LEU A 1 116 ? -9.763 -2.948 6.816 1.00 96.56 116 LEU A C 1
ATOM 901 O O . LEU A 1 116 ? -9.987 -3.161 5.631 1.00 96.56 116 LEU A O 1
ATOM 905 N N . PHE A 1 117 ? -8.515 -2.803 7.267 1.00 97.88 117 PHE A N 1
ATOM 906 C CA . PHE A 1 117 ? -7.353 -2.912 6.377 1.00 97.88 117 PHE A CA 1
ATOM 907 C C . PHE A 1 117 ? -7.241 -4.308 5.766 1.00 97.88 117 PHE A C 1
ATOM 909 O O . PHE A 1 117 ? -7.005 -4.442 4.564 1.00 97.88 117 PHE A O 1
ATOM 916 N N . ALA A 1 118 ? -7.479 -5.354 6.561 1.00 97.56 118 ALA A N 1
ATOM 917 C CA . ALA A 1 118 ? -7.544 -6.710 6.032 1.00 97.56 118 ALA A CA 1
ATOM 918 C C . ALA A 1 118 ? -8.635 -6.832 4.953 1.00 97.56 118 ALA A C 1
ATOM 920 O O . ALA A 1 118 ? -8.394 -7.408 3.889 1.00 97.56 118 ALA A O 1
ATOM 921 N N . LEU A 1 119 ? -9.814 -6.254 5.203 1.00 97.38 119 LEU A N 1
ATOM 922 C CA . LEU A 1 119 ? -10.946 -6.278 4.281 1.00 97.38 119 LEU A CA 1
ATOM 923 C C . LEU A 1 119 ? -10.639 -5.522 2.981 1.00 97.38 119 LEU A C 1
ATOM 925 O O . LEU A 1 119 ? -10.837 -6.071 1.898 1.00 97.38 119 LEU A O 1
ATOM 929 N N . TYR A 1 120 ? -10.082 -4.311 3.065 1.00 98.00 120 TYR A N 1
ATOM 930 C CA . TYR A 1 120 ? -9.678 -3.528 1.894 1.00 98.00 120 TYR A CA 1
ATOM 931 C C . TYR A 1 120 ? -8.628 -4.251 1.056 1.00 98.00 120 TYR A C 1
ATOM 933 O O . TYR A 1 120 ? -8.749 -4.297 -0.167 1.00 98.00 120 TYR A O 1
ATOM 941 N N . SER A 1 121 ? -7.622 -4.860 1.693 1.00 98.12 121 SER A N 1
ATOM 942 C CA . SER A 1 121 ? -6.609 -5.645 0.984 1.00 98.12 121 SER A CA 1
ATOM 943 C C . SER A 1 121 ? -7.234 -6.850 0.276 1.00 98.12 121 SER A C 1
ATOM 945 O O . SER A 1 121 ? -6.906 -7.112 -0.881 1.00 98.12 121 SER A O 1
ATOM 947 N N . LYS A 1 122 ? -8.160 -7.566 0.932 1.00 97.69 122 LYS A N 1
ATOM 948 C CA . LYS A 1 122 ? -8.864 -8.712 0.336 1.00 97.69 122 LYS A CA 1
ATOM 949 C C . LYS A 1 122 ? -9.678 -8.288 -0.886 1.00 97.69 122 LYS A C 1
ATOM 951 O O . LYS A 1 122 ? -9.513 -8.884 -1.947 1.00 97.69 122 LYS A O 1
ATOM 956 N N . ILE A 1 123 ? -10.493 -7.241 -0.751 1.00 97.50 123 ILE A N 1
ATOM 957 C CA . ILE A 1 123 ? -11.315 -6.706 -1.845 1.00 97.50 123 ILE A CA 1
ATOM 958 C C . ILE A 1 123 ? -10.420 -6.230 -2.993 1.00 97.50 123 ILE A C 1
ATOM 960 O O . ILE A 1 123 ? -10.615 -6.650 -4.128 1.00 97.50 123 ILE A O 1
ATOM 964 N N . GLY A 1 124 ? -9.388 -5.430 -2.709 1.00 97.56 124 GLY A N 1
ATOM 965 C CA . GLY A 1 124 ? -8.481 -4.908 -3.733 1.00 97.56 124 GLY A CA 1
ATOM 966 C C . GLY A 1 124 ? -7.757 -6.003 -4.527 1.00 97.56 124 GLY A C 1
ATOM 967 O O . GLY A 1 124 ? -7.518 -5.828 -5.722 1.00 97.56 124 GLY A O 1
ATOM 968 N N . LYS A 1 125 ? -7.446 -7.140 -3.888 1.00 97.19 125 LYS A N 1
ATOM 969 C CA . LYS A 1 125 ? -6.806 -8.303 -4.528 1.00 97.19 125 LYS A CA 1
ATOM 970 C C . LYS A 1 125 ? -7.772 -9.141 -5.359 1.00 97.19 125 LYS A C 1
ATOM 972 O O . LYS A 1 125 ? -7.398 -9.607 -6.431 1.00 97.19 125 LYS A O 1
ATOM 977 N N . ALA A 1 126 ? -8.960 -9.410 -4.825 1.00 95.88 126 ALA A N 1
ATOM 978 C CA . ALA A 1 126 ? -9.858 -10.423 -5.372 1.00 95.88 126 ALA A CA 1
ATOM 979 C C . ALA A 1 126 ? -10.890 -9.846 -6.348 1.00 95.88 126 ALA A C 1
ATOM 981 O O . ALA A 1 126 ? -11.270 -10.513 -7.311 1.00 95.88 126 ALA A O 1
ATOM 982 N N . TRP A 1 127 ? -11.349 -8.615 -6.118 1.00 96.69 127 TRP A N 1
ATOM 983 C CA . TRP A 1 127 ? -12.490 -8.065 -6.838 1.00 96.69 127 TRP A CA 1
ATOM 984 C C . TRP A 1 127 ? -12.036 -7.276 -8.062 1.00 96.69 127 TRP A C 1
ATOM 986 O O . TRP A 1 127 ? -11.064 -6.520 -8.021 1.00 96.69 127 TRP A O 1
ATOM 996 N N . SER A 1 128 ? -12.773 -7.441 -9.161 1.00 95.38 128 SER A N 1
ATOM 997 C CA . SER A 1 128 ? -12.621 -6.630 -10.371 1.00 95.38 128 SER A CA 1
ATOM 998 C C . SER A 1 128 ? -13.530 -5.409 -10.268 1.00 95.38 128 SER A C 1
ATOM 1000 O O . SER A 1 128 ? -14.733 -5.523 -10.489 1.00 95.38 128 SER A O 1
ATOM 1002 N N . LEU A 1 129 ? -12.954 -4.267 -9.894 1.00 96.88 129 LEU A N 1
ATOM 1003 C CA . LEU A 1 129 ? -13.664 -2.996 -9.725 1.00 96.88 129 LEU A CA 1
AT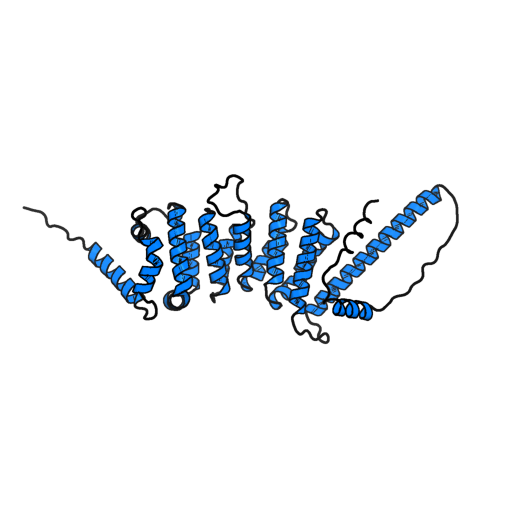OM 1004 C C . LEU A 1 129 ? -13.456 -2.084 -10.938 1.00 96.88 129 LEU A C 1
ATOM 1006 O O . LEU A 1 129 ? -12.528 -2.279 -11.733 1.00 96.88 129 LEU A O 1
ATOM 1010 N N . THR A 1 130 ? -14.292 -1.056 -11.075 1.00 97.88 130 THR A N 1
ATOM 1011 C CA . THR A 1 130 ? -14.001 0.036 -12.011 1.00 97.88 130 THR A CA 1
ATOM 1012 C C . THR A 1 130 ? -12.840 0.898 -11.494 1.00 97.88 130 THR A C 1
ATOM 1014 O O . THR A 1 130 ? -12.489 0.833 -10.312 1.00 97.88 130 THR A O 1
ATOM 1017 N N . PRO A 1 131 ? -12.230 1.746 -12.347 1.00 97.75 131 PRO A N 1
ATOM 1018 C CA . PRO A 1 131 ? -11.234 2.713 -11.893 1.00 97.75 131 PRO A CA 1
ATOM 1019 C C . PRO A 1 131 ? -11.714 3.589 -10.729 1.00 97.75 131 PRO A C 1
ATOM 1021 O O . PRO A 1 131 ? -10.936 3.853 -9.819 1.00 97.75 131 PRO A O 1
ATOM 1024 N N . ASP A 1 132 ? -12.988 3.994 -10.736 1.00 96.75 132 ASP A N 1
ATOM 1025 C CA . ASP A 1 132 ? -13.578 4.794 -9.659 1.00 96.75 132 ASP A CA 1
ATOM 1026 C C . ASP A 1 132 ? -13.685 3.988 -8.358 1.00 96.75 132 ASP A C 1
ATOM 1028 O O . ASP A 1 132 ? -13.248 4.454 -7.310 1.00 96.75 132 ASP A O 1
ATOM 1032 N N . GLY A 1 133 ? -14.139 2.732 -8.432 1.00 97.12 133 GLY A N 1
ATOM 1033 C CA . GLY A 1 133 ? -14.192 1.835 -7.275 1.00 97.12 133 GLY A CA 1
ATOM 1034 C C . GLY A 1 133 ? -12.818 1.584 -6.644 1.00 97.12 133 GLY A C 1
ATOM 1035 O O . GLY A 1 133 ? -12.682 1.611 -5.420 1.00 97.12 133 GLY A O 1
ATOM 1036 N N . TYR A 1 134 ? -11.767 1.408 -7.453 1.00 98.12 134 TYR A N 1
ATOM 1037 C CA . TYR A 1 134 ? -10.403 1.322 -6.923 1.00 98.12 134 TYR A CA 1
ATOM 1038 C C . TYR A 1 134 ? -9.932 2.645 -6.303 1.00 98.12 134 TYR A C 1
ATOM 1040 O O . TYR A 1 134 ? -9.271 2.615 -5.267 1.00 98.12 134 TYR A O 1
ATOM 1048 N N . THR A 1 135 ? -10.269 3.798 -6.887 1.00 97.50 135 THR A N 1
ATOM 1049 C CA . THR A 1 135 ? -9.950 5.107 -6.293 1.00 97.50 135 THR A CA 1
ATOM 1050 C C . THR A 1 135 ? -10.641 5.296 -4.941 1.00 97.50 135 THR A C 1
ATOM 1052 O O . THR A 1 135 ? -9.966 5.631 -3.971 1.00 97.50 135 THR A O 1
ATOM 1055 N N . GLN A 1 136 ? -11.934 4.980 -4.830 1.00 95.56 136 GLN A N 1
ATOM 1056 C CA . GLN A 1 136 ? -12.660 5.034 -3.555 1.00 95.56 136 GLN A CA 1
ATOM 1057 C C . GLN A 1 136 ? -12.016 4.129 -2.492 1.00 95.56 136 GLN A C 1
ATOM 1059 O O . GLN A 1 136 ? -11.850 4.525 -1.335 1.00 95.56 136 GLN A O 1
ATOM 1064 N N . LEU A 1 137 ? -11.600 2.920 -2.884 1.00 96.94 137 LEU A N 1
ATOM 1065 C CA . LEU A 1 137 ? -10.926 1.988 -1.983 1.00 96.94 137 LEU A CA 1
ATOM 1066 C C . LEU A 1 137 ? -9.545 2.500 -1.542 1.00 96.94 137 LEU A C 1
ATOM 1068 O O . LEU A 1 137 ? -9.193 2.366 -0.370 1.00 96.94 137 LEU A O 1
ATOM 1072 N N . TRP A 1 138 ? -8.775 3.102 -2.453 1.00 97.69 138 TRP A N 1
ATOM 1073 C CA . TRP A 1 138 ? -7.493 3.746 -2.145 1.00 97.69 138 TRP A CA 1
ATOM 1074 C C . TRP A 1 138 ? -7.661 4.867 -1.114 1.00 97.69 138 TRP A C 1
ATOM 1076 O O . TRP A 1 138 ? -6.975 4.878 -0.086 1.00 97.69 138 TRP A O 1
ATOM 1086 N N . ASP A 1 139 ? -8.624 5.761 -1.346 1.00 95.62 139 ASP A N 1
ATOM 1087 C CA . ASP A 1 139 ? -8.897 6.920 -0.493 1.00 95.62 139 ASP A CA 1
ATOM 1088 C C . ASP A 1 139 ? -9.289 6.514 0.940 1.00 95.62 139 ASP A C 1
ATOM 1090 O O . ASP A 1 139 ? -8.982 7.224 1.906 1.00 95.62 139 ASP A O 1
ATOM 1094 N N . CYS A 1 140 ? -9.884 5.326 1.111 1.00 92.44 140 CYS A N 1
ATOM 1095 C CA . CYS A 1 140 ? -10.227 4.786 2.426 1.00 92.44 140 CYS A CA 1
ATOM 1096 C C . CYS A 1 140 ? -9.012 4.520 3.307 1.00 92.44 140 CYS A C 1
ATOM 1098 O O . CYS A 1 140 ? -9.030 4.864 4.490 1.00 92.44 140 CYS A O 1
ATOM 1100 N N . PHE A 1 141 ? -7.974 3.869 2.779 1.00 95.56 141 PHE A N 1
ATOM 1101 C CA . PHE A 1 141 ? -6.844 3.449 3.606 1.00 95.56 141 PHE A CA 1
ATOM 1102 C C . PHE A 1 141 ? -5.694 4.457 3.596 1.00 95.56 141 PHE A C 1
ATOM 1104 O O . PHE A 1 141 ? -5.008 4.598 4.610 1.00 95.56 141 PHE A O 1
ATOM 1111 N N . ILE A 1 142 ? -5.495 5.202 2.502 1.00 96.38 142 ILE A N 1
ATOM 1112 C CA . ILE A 1 142 ? -4.346 6.109 2.365 1.00 96.38 142 ILE A CA 1
ATOM 1113 C C . ILE A 1 142 ? -4.340 7.219 3.419 1.00 96.38 142 ILE A C 1
ATOM 1115 O O . ILE A 1 142 ? -3.278 7.629 3.882 1.00 96.38 142 ILE A O 1
ATOM 1119 N N . ARG A 1 143 ? -5.519 7.651 3.882 1.00 92.81 143 ARG A N 1
ATOM 1120 C CA . ARG A 1 143 ? -5.674 8.686 4.918 1.00 92.81 143 ARG A CA 1
ATOM 1121 C C . ARG A 1 143 ? -5.057 8.325 6.274 1.00 92.81 143 ARG A C 1
ATOM 1123 O O . ARG A 1 143 ? -4.878 9.205 7.112 1.00 92.81 143 ARG A O 1
ATOM 1130 N N . TYR A 1 144 ? -4.761 7.046 6.506 1.00 93.81 144 TYR A N 1
ATOM 1131 C CA . TYR A 1 144 ? -4.118 6.566 7.730 1.00 93.81 144 TYR A CA 1
ATOM 1132 C C . TYR A 1 144 ? -2.595 6.472 7.616 1.00 93.81 144 TYR A C 1
ATOM 1134 O O . TYR A 1 144 ? -1.938 6.139 8.600 1.00 93.81 144 TYR A O 1
ATOM 1142 N N . PHE A 1 145 ? -2.033 6.742 6.437 1.00 93.94 145 PHE A N 1
ATOM 1143 C CA . PHE A 1 145 ? -0.604 6.657 6.185 1.00 93.94 145 PHE A CA 1
ATOM 1144 C C . PHE A 1 145 ? 0.099 8.014 6.391 1.00 93.94 145 PHE A C 1
ATOM 1146 O O . PHE A 1 145 ? -0.362 9.025 5.855 1.00 93.94 145 PHE A O 1
ATOM 1153 N N . PRO A 1 146 ? 1.264 8.063 7.063 1.00 92.19 146 PRO A N 1
ATOM 1154 C CA . PRO A 1 146 ? 1.854 7.014 7.901 1.00 92.19 146 PRO A CA 1
ATOM 1155 C C . PRO A 1 146 ? 1.087 6.832 9.219 1.00 92.19 146 PRO A C 1
ATOM 1157 O O . PRO A 1 146 ? 0.547 7.799 9.766 1.00 92.19 146 PRO A O 1
ATOM 1160 N N . ILE A 1 147 ? 1.092 5.618 9.773 1.00 89.06 147 ILE A N 1
ATOM 1161 C CA . ILE A 1 147 ? 0.388 5.313 11.025 1.00 89.06 147 ILE A CA 1
ATOM 1162 C C . ILE A 1 147 ? 1.059 6.036 12.199 1.00 89.06 147 ILE A C 1
ATOM 1164 O O . ILE A 1 147 ? 2.140 5.673 12.670 1.00 89.06 147 ILE A O 1
ATOM 1168 N N . THR A 1 148 ? 0.367 7.033 12.750 1.00 79.19 148 THR A N 1
ATOM 1169 C CA . THR A 1 148 ? 0.763 7.719 13.987 1.00 79.19 148 THR A CA 1
ATOM 1170 C C . THR A 1 148 ? -0.144 7.305 15.139 1.00 79.19 148 THR A C 1
ATOM 1172 O O . THR A 1 148 ? -1.174 7.932 15.390 1.00 79.19 148 THR A O 1
ATOM 1175 N N . LEU A 1 149 ? 0.224 6.247 15.858 1.00 67.31 149 LEU A N 1
ATOM 1176 C CA . LEU A 1 149 ? -0.486 5.857 17.079 1.00 67.31 149 LEU A CA 1
ATOM 1177 C C . LEU A 1 149 ? 0.126 6.570 18.287 1.00 67.31 149 LEU A C 1
ATOM 1179 O O . LEU A 1 149 ? 1.345 6.631 18.438 1.00 67.31 149 LEU A O 1
ATOM 1183 N N . GLY A 1 150 ? -0.732 7.141 19.134 1.00 58.34 150 GLY A N 1
ATOM 1184 C CA . GLY A 1 150 ? -0.308 7.782 20.377 1.00 58.34 150 GLY A CA 1
ATOM 1185 C C . GLY A 1 150 ? 0.267 6.766 21.367 1.00 58.34 150 GLY A C 1
ATOM 1186 O O . GLY A 1 150 ? -0.158 5.615 21.399 1.00 58.34 150 GLY A O 1
ATOM 1187 N N . ALA A 1 151 ? 1.199 7.208 22.216 1.00 50.59 151 ALA A N 1
ATOM 1188 C CA . ALA A 1 151 ? 1.929 6.367 23.174 1.00 50.59 151 ALA A CA 1
ATOM 1189 C C . ALA A 1 151 ? 1.054 5.641 24.224 1.00 50.59 151 ALA A C 1
ATOM 1191 O O . ALA A 1 151 ? 1.558 4.803 24.964 1.00 50.59 151 ALA A O 1
ATOM 1192 N N . SER A 1 152 ? -0.244 5.948 24.310 1.00 52.81 152 SER A N 1
ATOM 1193 C CA . SER A 1 152 ? -1.180 5.333 25.255 1.00 52.81 152 SER A CA 1
ATOM 1194 C C . SER A 1 152 ? -2.072 4.320 24.534 1.00 52.81 152 SER A C 1
ATOM 1196 O O . SER A 1 152 ? -3.226 4.598 24.213 1.00 52.81 152 SER A O 1
ATOM 1198 N N . GLN A 1 153 ? -1.521 3.142 24.241 1.00 61.06 153 GLN A N 1
ATOM 1199 C CA . GLN A 1 153 ? -2.324 1.985 23.849 1.00 61.06 153 GLN A CA 1
ATOM 1200 C C . GLN A 1 153 ? -2.580 1.097 25.070 1.00 61.06 153 GLN A C 1
ATOM 1202 O O . GLN A 1 153 ? -1.692 0.888 25.891 1.00 61.06 153 GLN A O 1
ATOM 1207 N N . LYS A 1 154 ? -3.816 0.603 25.197 1.00 66.75 154 LYS A N 1
ATOM 1208 C CA . LYS A 1 154 ? -4.171 -0.457 26.153 1.00 66.75 154 LYS A CA 1
ATOM 1209 C C . LYS A 1 154 ? -3.654 -1.800 25.627 1.00 66.75 154 LYS A C 1
ATOM 1211 O O . LYS A 1 154 ? -3.621 -1.978 24.411 1.00 66.75 154 LYS A O 1
ATOM 1216 N N . ASP A 1 155 ? -3.347 -2.740 26.520 1.00 64.75 155 ASP A N 1
ATOM 1217 C CA . ASP A 1 155 ? -2.794 -4.061 26.164 1.00 64.75 155 ASP A CA 1
ATOM 1218 C C . ASP A 1 155 ? -3.670 -4.862 25.175 1.00 64.75 155 ASP A C 1
ATOM 1220 O O . ASP A 1 155 ? -3.144 -5.630 24.375 1.00 64.75 155 ASP A O 1
ATOM 1224 N N . ASP A 1 156 ? -4.988 -4.630 25.159 1.00 76.12 156 ASP A N 1
ATOM 1225 C CA . ASP A 1 156 ? -5.943 -5.328 24.279 1.00 76.12 156 ASP A CA 1
ATOM 1226 C C . ASP A 1 156 ? -6.050 -4.739 22.853 1.00 76.12 156 ASP A C 1
ATOM 1228 O O . ASP A 1 156 ? -6.922 -5.136 22.075 1.00 76.12 156 ASP A O 1
ATOM 1232 N N . GLN A 1 157 ? -5.238 -3.736 22.497 1.00 82.88 157 GLN A N 1
ATOM 1233 C CA . GLN A 1 157 ? -5.274 -3.092 21.176 1.00 82.88 157 GLN A CA 1
ATOM 1234 C C . GLN A 1 157 ? -4.205 -3.660 20.224 1.00 82.88 157 GLN A C 1
ATOM 1236 O O . GLN A 1 157 ? -3.122 -4.040 20.672 1.00 82.88 157 GLN A O 1
ATOM 1241 N N . PRO A 1 158 ? -4.461 -3.669 18.898 1.00 85.88 158 PRO A N 1
ATOM 1242 C CA . PRO A 1 158 ? -3.457 -4.022 17.902 1.00 85.88 158 PRO A CA 1
ATOM 1243 C C . PRO A 1 158 ? -2.203 -3.167 18.048 1.00 85.88 158 PRO A C 1
ATOM 1245 O O . PRO A 1 158 ? -2.280 -1.942 18.229 1.00 85.88 158 PRO A O 1
ATOM 1248 N N . LYS A 1 159 ? -1.045 -3.819 17.929 1.00 88.38 159 LYS A N 1
ATOM 1249 C CA . LYS A 1 159 ? 0.243 -3.127 17.997 1.00 88.38 159 LYS A CA 1
ATOM 1250 C C . LYS A 1 159 ? 0.383 -2.176 16.806 1.00 88.38 159 LYS A C 1
ATOM 1252 O O . LYS A 1 159 ? -0.114 -2.488 15.722 1.00 88.38 159 LYS A O 1
ATOM 1257 N N . PRO A 1 160 ? 1.129 -1.065 16.937 1.00 89.19 160 PRO A N 1
ATOM 1258 C CA . PRO A 1 160 ? 1.316 -0.136 15.829 1.00 89.19 160 PRO A CA 1
ATOM 1259 C C . PRO A 1 160 ? 1.915 -0.791 14.590 1.00 89.19 160 PRO A C 1
ATOM 1261 O O . PRO A 1 160 ? 1.467 -0.530 13.479 1.00 89.19 160 PRO A O 1
ATOM 1264 N N . GLU A 1 161 ? 2.877 -1.690 14.790 1.00 90.75 161 GLU A N 1
ATOM 1265 C CA . GLU A 1 161 ? 3.512 -2.426 13.696 1.00 90.75 161 GLU A CA 1
ATOM 1266 C C . GLU A 1 161 ? 2.535 -3.344 12.953 1.00 90.75 161 GLU A C 1
ATOM 1268 O O . GLU A 1 161 ? 2.587 -3.412 11.731 1.00 90.75 161 GLU A O 1
ATOM 1273 N N . GLU A 1 162 ? 1.573 -3.950 13.655 1.00 93.06 162 GLU A N 1
ATOM 1274 C CA . GLU A 1 162 ? 0.542 -4.786 13.028 1.00 93.06 162 GLU A CA 1
ATOM 1275 C C . GLU A 1 162 ? -0.362 -3.962 12.099 1.00 93.06 162 GLU A C 1
ATOM 1277 O O . GLU A 1 162 ? -0.663 -4.379 10.981 1.00 93.06 162 GLU A O 1
ATOM 1282 N N . LEU A 1 163 ? -0.759 -2.759 12.526 1.00 94.69 163 LEU A N 1
ATOM 1283 C CA . LEU A 1 163 ? -1.555 -1.859 11.688 1.00 94.69 163 LEU A CA 1
ATOM 1284 C C . LEU A 1 163 ? -0.769 -1.349 10.480 1.00 94.69 163 LEU A C 1
ATOM 1286 O O . LEU A 1 163 ? -1.326 -1.267 9.387 1.00 94.69 163 LEU A O 1
ATOM 1290 N N . LYS A 1 164 ? 0.523 -1.055 10.654 1.00 95.69 164 LYS A N 1
ATOM 1291 C CA . LYS A 1 164 ? 1.410 -0.682 9.547 1.00 95.69 164 LYS A CA 1
ATOM 1292 C C . LYS A 1 164 ? 1.559 -1.816 8.531 1.00 95.69 164 LYS A C 1
ATOM 1294 O O . L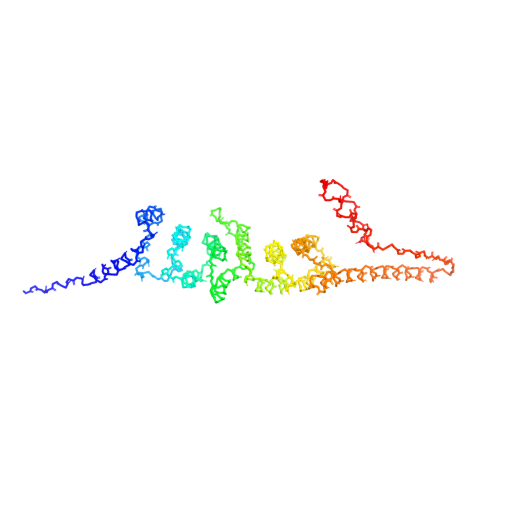YS A 1 164 ? 1.528 -1.557 7.332 1.00 95.69 164 LYS A O 1
ATOM 1299 N N . ASP A 1 165 ? 1.702 -3.060 8.989 1.00 96.50 165 ASP A N 1
ATOM 1300 C CA . ASP A 1 165 ? 1.780 -4.238 8.117 1.00 96.50 165 ASP A CA 1
ATOM 1301 C C . ASP A 1 165 ? 0.499 -4.433 7.306 1.00 96.50 165 ASP A C 1
ATOM 1303 O O . ASP A 1 165 ? 0.556 -4.647 6.095 1.00 96.50 165 ASP A O 1
ATOM 1307 N N . LEU A 1 166 ? -0.663 -4.331 7.951 1.00 97.69 166 LEU A N 1
ATOM 1308 C CA . LEU A 1 166 ? -1.954 -4.452 7.272 1.00 97.69 166 LEU A CA 1
ATOM 1309 C C . LEU A 1 166 ? -2.181 -3.308 6.279 1.00 97.69 166 LEU A C 1
ATOM 1311 O O . LEU A 1 166 ? -2.608 -3.555 5.155 1.00 97.69 166 LEU A O 1
ATOM 1315 N N . LEU A 1 167 ? -1.823 -2.076 6.646 1.00 97.56 167 LEU A N 1
ATOM 1316 C CA . LEU A 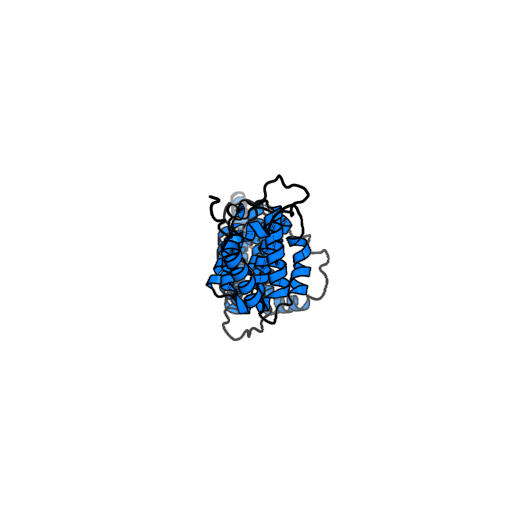1 167 ? -1.911 -0.936 5.739 1.00 97.56 167 LEU A CA 1
ATOM 1317 C C . LEU A 1 167 ? -0.988 -1.108 4.522 1.00 97.56 167 LEU A C 1
ATOM 1319 O O . LEU A 1 167 ? -1.414 -0.865 3.395 1.00 97.56 167 LEU A O 1
ATOM 1323 N N . ARG A 1 168 ? 0.241 -1.609 4.710 1.00 98.06 168 ARG A N 1
ATOM 1324 C CA . ARG A 1 168 ? 1.141 -1.968 3.597 1.00 98.06 168 ARG A CA 1
ATOM 1325 C C . ARG A 1 168 ? 0.524 -3.004 2.661 1.00 98.06 168 ARG A C 1
ATOM 1327 O O . ARG A 1 168 ? 0.687 -2.897 1.448 1.00 98.06 168 ARG A O 1
ATOM 1334 N N . GLN A 1 169 ? -0.207 -3.981 3.196 1.00 98.38 169 GLN A N 1
ATOM 1335 C CA . GLN A 1 169 ? -0.917 -4.958 2.367 1.00 98.38 169 GLN A CA 1
ATOM 1336 C C . GLN A 1 169 ? -2.050 -4.334 1.543 1.00 98.38 169 GLN A C 1
ATOM 1338 O O . GLN A 1 169 ? -2.410 -4.904 0.513 1.00 98.38 169 GLN A O 1
ATOM 1343 N N . CYS A 1 170 ? -2.625 -3.205 1.966 1.00 98.44 170 CYS A N 1
ATOM 1344 C CA . CYS A 1 170 ? -3.577 -2.444 1.152 1.00 98.44 170 CYS A CA 1
ATOM 1345 C C . CYS A 1 170 ? -2.880 -1.780 -0.041 1.00 98.44 170 CYS A C 1
ATOM 1347 O O . CYS A 1 170 ? -3.356 -1.906 -1.165 1.00 98.44 170 CYS A O 1
ATOM 1349 N N . PHE A 1 171 ? -1.719 -1.148 0.178 1.00 98.50 171 PHE A N 1
ATOM 1350 C CA . PHE A 1 171 ? -0.930 -0.531 -0.899 1.00 98.50 171 PHE A CA 1
ATOM 1351 C C . PHE A 1 171 ? -0.609 -1.537 -2.007 1.00 98.50 171 PHE A C 1
ATOM 1353 O O . PHE A 1 171 ? -0.778 -1.247 -3.190 1.00 98.50 171 PHE A O 1
ATOM 1360 N N . THR A 1 172 ? -0.173 -2.737 -1.627 1.00 98.25 172 THR A N 1
ATOM 1361 C CA . THR A 1 172 ? 0.277 -3.769 -2.569 1.00 98.25 172 THR A CA 1
ATOM 1362 C C . THR A 1 172 ? -0.832 -4.709 -3.038 1.00 98.25 172 THR A C 1
ATOM 1364 O O . THR A 1 172 ? -0.554 -5.688 -3.728 1.00 98.25 172 THR A O 1
ATOM 1367 N N . ALA A 1 173 ? -2.093 -4.441 -2.682 1.00 98.19 173 ALA A N 1
ATOM 1368 C CA . ALA A 1 173 ? -3.211 -5.317 -3.019 1.00 98.19 173 ALA A CA 1
ATOM 1369 C C . ALA A 1 173 ? -3.513 -5.369 -4.522 1.00 98.19 173 ALA A C 1
ATOM 1371 O O . ALA A 1 173 ? -3.972 -6.399 -5.008 1.00 98.19 173 ALA A O 1
ATOM 1372 N N . ASN A 1 174 ? -3.262 -4.283 -5.255 1.00 98.06 174 ASN A N 1
ATOM 1373 C CA . ASN A 1 174 ? -3.561 -4.209 -6.678 1.00 98.06 174 ASN A CA 1
ATOM 1374 C C . ASN A 1 174 ? -2.596 -3.270 -7.407 1.00 98.06 174 ASN A C 1
ATOM 1376 O O . ASN A 1 174 ? -2.283 -2.186 -6.918 1.00 98.06 174 ASN A O 1
ATOM 1380 N N . ASP A 1 175 ? -2.185 -3.655 -8.612 1.00 97.31 175 ASP A N 1
ATOM 1381 C CA . ASP A 1 175 ? -1.342 -2.846 -9.495 1.00 97.31 175 ASP A CA 1
ATOM 1382 C C . ASP A 1 175 ? -1.960 -1.493 -9.867 1.00 97.31 175 ASP A C 1
ATOM 1384 O O . ASP A 1 175 ? -1.229 -0.533 -10.110 1.00 97.31 175 ASP A O 1
ATOM 1388 N N . PHE A 1 176 ? -3.294 -1.387 -9.868 1.00 97.81 176 PHE A N 1
ATOM 1389 C CA . PHE A 1 176 ? -4.003 -0.129 -10.109 1.00 97.81 176 PHE A CA 1
ATOM 1390 C C . PHE A 1 176 ? -3.571 0.974 -9.131 1.00 97.81 176 PHE A C 1
ATOM 1392 O O . PHE A 1 176 ? -3.462 2.141 -9.508 1.00 97.81 176 PHE A O 1
ATOM 1399 N N . PHE A 1 177 ? -3.249 0.604 -7.889 1.00 98.38 177 PHE A N 1
ATOM 1400 C CA . PHE A 1 177 ? -2.779 1.539 -6.870 1.00 98.38 177 PHE A CA 1
ATOM 1401 C C . PHE A 1 177 ? -1.372 2.070 -7.140 1.00 98.38 177 PHE A C 1
ATOM 1403 O O . PHE A 1 177 ? -0.999 3.093 -6.573 1.00 98.38 177 PHE A O 1
ATOM 1410 N N . GLY A 1 178 ? -0.598 1.432 -8.025 1.00 97.94 178 GLY A N 1
ATOM 1411 C CA . GLY A 1 178 ? 0.821 1.718 -8.211 1.00 97.94 178 GLY A CA 1
ATOM 1412 C C . GLY A 1 178 ? 1.125 3.179 -8.518 1.00 97.94 178 GLY A C 1
ATOM 1413 O O . GLY A 1 178 ? 2.034 3.747 -7.916 1.00 97.94 178 GLY A O 1
ATOM 1414 N N . LYS A 1 179 ? 0.330 3.828 -9.379 1.00 97.75 179 LYS A N 1
ATOM 1415 C CA . LYS A 1 179 ? 0.496 5.262 -9.660 1.00 97.75 179 LYS A CA 1
ATOM 1416 C C . LYS A 1 179 ? 0.363 6.101 -8.386 1.00 97.75 179 LYS A C 1
ATOM 1418 O O . LYS A 1 179 ? 1.283 6.846 -8.060 1.00 97.75 179 LYS A O 1
ATOM 1423 N N . ALA A 1 180 ? -0.751 5.963 -7.670 1.00 98.12 180 ALA A N 1
ATOM 1424 C CA . ALA A 1 180 ? -1.006 6.744 -6.463 1.00 98.12 180 ALA A CA 1
ATOM 1425 C C . ALA A 1 180 ? 0.021 6.421 -5.363 1.00 98.12 180 ALA A C 1
ATOM 1427 O O . ALA A 1 180 ? 0.586 7.331 -4.760 1.00 98.12 180 ALA A O 1
ATOM 1428 N N . ALA A 1 181 ? 0.354 5.140 -5.180 1.00 98.31 181 ALA A N 1
ATOM 1429 C CA . ALA A 1 181 ? 1.356 4.686 -4.225 1.00 98.31 181 ALA A CA 1
ATOM 1430 C C . ALA A 1 181 ? 2.732 5.304 -4.484 1.00 98.31 181 ALA A C 1
ATOM 1432 O O . ALA A 1 181 ? 3.321 5.881 -3.571 1.00 98.31 181 ALA A O 1
ATOM 1433 N N . PHE A 1 182 ? 3.249 5.244 -5.714 1.00 98.25 182 PHE A N 1
ATOM 1434 C CA . PHE A 1 182 ? 4.555 5.826 -6.019 1.00 98.25 182 PHE A CA 1
ATOM 1435 C C . PHE A 1 182 ? 4.546 7.357 -5.977 1.00 98.25 182 PHE A C 1
ATOM 1437 O O . PHE A 1 182 ? 5.529 7.947 -5.531 1.00 98.25 182 PHE A O 1
ATOM 1444 N N . GLU A 1 183 ? 3.461 8.022 -6.388 1.00 97.12 183 GLU A N 1
ATOM 1445 C CA . GLU A 1 183 ? 3.322 9.476 -6.231 1.00 97.12 183 GLU A CA 1
ATOM 1446 C C . GLU A 1 183 ? 3.385 9.886 -4.759 1.00 97.12 183 GLU A C 1
ATOM 1448 O O . GLU A 1 183 ? 4.157 10.784 -4.413 1.00 97.12 183 GLU A O 1
ATOM 1453 N N . THR A 1 184 ? 2.644 9.194 -3.890 1.00 96.12 184 THR A N 1
ATOM 1454 C CA . THR A 1 184 ? 2.637 9.460 -2.450 1.00 96.12 184 THR A CA 1
ATOM 1455 C C . THR A 1 184 ? 3.979 9.137 -1.801 1.00 96.12 184 THR A C 1
ATOM 1457 O O . THR A 1 184 ? 4.527 9.981 -1.096 1.00 96.12 184 THR A O 1
ATOM 1460 N N . LEU A 1 185 ? 4.532 7.943 -2.015 1.00 97.25 185 LEU A N 1
ATOM 1461 C CA . LEU A 1 185 ? 5.737 7.499 -1.310 1.00 97.25 185 LEU A CA 1
ATOM 1462 C C . LEU A 1 185 ? 6.961 8.311 -1.741 1.00 97.25 185 LEU A C 1
ATOM 1464 O O . LEU A 1 185 ? 7.627 8.905 -0.897 1.00 97.25 185 LEU A O 1
ATOM 1468 N N . LEU A 1 186 ? 7.222 8.411 -3.048 1.00 96.38 186 LEU A N 1
ATOM 1469 C CA . LEU A 1 186 ? 8.401 9.117 -3.560 1.00 96.38 186 LEU A CA 1
ATOM 1470 C C . LEU A 1 186 ? 8.333 10.621 -3.276 1.00 96.38 186 LEU A C 1
ATOM 1472 O O . LEU A 1 186 ? 9.362 11.237 -3.021 1.00 96.38 186 LEU A O 1
ATOM 1476 N N . GLY A 1 187 ? 7.132 11.210 -3.282 1.00 93.69 187 GLY A N 1
ATOM 1477 C CA . GLY A 1 187 ? 6.938 12.626 -2.964 1.00 93.69 187 GLY A CA 1
ATOM 1478 C C . GLY A 1 187 ? 7.194 12.983 -1.496 1.00 93.69 187 GLY A C 1
ATOM 1479 O O . GLY A 1 187 ? 7.415 14.153 -1.195 1.00 93.69 187 GLY A O 1
ATOM 1480 N N . ASN A 1 188 ? 7.177 12.001 -0.588 1.00 92.31 188 ASN A N 1
ATOM 1481 C CA . ASN A 1 188 ? 7.303 12.227 0.854 1.00 92.31 188 ASN A CA 1
ATOM 1482 C C . ASN A 1 188 ? 8.615 11.703 1.470 1.00 92.31 188 ASN A C 1
ATOM 1484 O O . ASN A 1 188 ? 8.852 11.975 2.644 1.00 92.31 188 ASN A O 1
ATOM 1488 N N . ILE A 1 189 ? 9.480 10.997 0.725 1.00 90.06 189 ILE A N 1
ATOM 1489 C CA . ILE A 1 189 ? 10.763 10.464 1.246 1.00 90.06 189 ILE A CA 1
ATOM 1490 C C . ILE A 1 189 ? 11.666 11.563 1.830 1.00 90.06 189 ILE A C 1
ATOM 1492 O O . ILE A 1 189 ? 12.295 11.354 2.871 1.00 90.06 189 ILE A O 1
ATOM 1496 N N . ASP A 1 190 ? 11.708 12.724 1.175 1.00 82.06 190 ASP A N 1
ATOM 1497 C CA . ASP A 1 190 ? 12.562 13.858 1.556 1.00 82.06 190 ASP A CA 1
ATOM 1498 C C . ASP A 1 190 ? 11.834 14.905 2.408 1.00 82.06 190 ASP A C 1
ATOM 1500 O O . ASP A 1 190 ? 12.416 15.919 2.797 1.00 82.06 190 ASP A O 1
ATOM 1504 N N . ALA A 1 191 ? 10.550 14.691 2.701 1.00 83.38 191 ALA A N 1
ATOM 1505 C CA . ALA A 1 191 ? 9.801 15.602 3.548 1.00 83.38 191 ALA A CA 1
ATOM 1506 C C . ALA A 1 191 ? 10.278 15.477 5.005 1.00 83.38 191 ALA A C 1
ATOM 1508 O O . ALA A 1 191 ? 10.476 14.371 5.514 1.00 83.38 191 ALA A O 1
ATOM 1509 N N . ASP A 1 192 ? 10.418 16.609 5.702 1.00 78.19 192 ASP A N 1
ATOM 1510 C CA . ASP A 1 192 ? 10.801 16.644 7.119 1.00 78.19 192 ASP A CA 1
ATOM 1511 C C . ASP A 1 192 ? 9.637 16.170 8.010 1.00 78.19 192 ASP A C 1
ATOM 1513 O O . ASP A 1 192 ? 8.868 16.944 8.579 1.00 78.19 192 ASP A O 1
ATOM 1517 N N . GLN A 1 193 ? 9.441 14.852 8.032 1.00 77.38 193 GLN A N 1
ATOM 1518 C CA . GLN A 1 193 ? 8.312 14.169 8.663 1.00 77.38 193 GLN A CA 1
ATOM 1519 C C . GLN A 1 193 ? 8.736 13.331 9.884 1.00 77.38 193 GLN A C 1
ATOM 1521 O O . GLN A 1 193 ? 7.902 12.695 10.534 1.00 77.38 193 GLN A O 1
ATOM 1526 N N . GLY A 1 194 ? 10.023 13.361 10.239 1.00 86.88 194 GLY A N 1
ATOM 1527 C CA . GLY A 1 194 ? 10.610 12.584 11.329 1.00 86.88 194 GLY A CA 1
ATOM 1528 C C . GLY A 1 194 ? 10.986 11.149 10.939 1.00 86.88 194 GLY A C 1
ATOM 1529 O O . GLY A 1 194 ? 10.419 10.542 10.028 1.00 86.88 194 GLY A O 1
ATOM 1530 N N . ALA A 1 195 ? 11.950 10.584 11.673 1.00 89.56 195 ALA A N 1
ATOM 1531 C CA . ALA A 1 195 ? 12.591 9.306 11.348 1.00 89.56 195 ALA A CA 1
ATOM 1532 C C . ALA A 1 195 ? 11.609 8.126 11.218 1.00 89.56 195 ALA A C 1
ATOM 1534 O O . ALA A 1 195 ? 11.717 7.335 10.285 1.00 89.56 195 ALA A O 1
ATOM 1535 N N . ASN A 1 196 ? 10.614 8.035 12.107 1.00 90.12 196 ASN A N 1
ATOM 1536 C CA . ASN A 1 196 ? 9.643 6.935 12.095 1.00 90.12 196 ASN A CA 1
ATOM 1537 C C . ASN A 1 196 ? 8.770 6.933 10.832 1.00 90.12 196 ASN A C 1
ATOM 1539 O O . ASN A 1 196 ? 8.501 5.870 10.277 1.00 90.12 196 ASN A O 1
ATOM 1543 N N . LYS A 1 197 ? 8.347 8.115 10.364 1.00 91.94 197 LYS A N 1
ATOM 1544 C CA . LYS A 1 197 ? 7.533 8.237 9.147 1.00 91.94 197 LYS A CA 1
ATOM 1545 C C . LYS A 1 197 ? 8.356 7.908 7.909 1.00 91.94 197 LYS A C 1
ATOM 1547 O O . LYS A 1 197 ? 7.897 7.150 7.061 1.00 91.94 197 LYS A O 1
ATOM 1552 N N . LYS A 1 198 ? 9.599 8.399 7.845 1.00 92.94 198 LYS A N 1
ATOM 1553 C CA . LYS A 1 198 ? 10.529 8.055 6.762 1.00 92.94 198 LYS A CA 1
ATOM 1554 C C . LYS A 1 198 ? 10.784 6.548 6.692 1.00 92.94 198 LYS A C 1
ATOM 1556 O O . LYS A 1 198 ? 10.686 5.971 5.613 1.00 92.94 198 LYS A O 1
ATOM 1561 N N . LYS A 1 199 ? 11.011 5.894 7.837 1.00 93.69 199 LYS A N 1
ATOM 1562 C CA . LYS A 1 199 ? 11.144 4.431 7.909 1.00 93.69 199 LYS A CA 1
ATOM 1563 C C . LYS A 1 199 ? 9.912 3.720 7.344 1.00 93.69 199 LYS A C 1
ATOM 1565 O O . LYS A 1 199 ? 10.045 2.787 6.561 1.00 93.69 199 LYS A O 1
ATOM 1570 N N . GLU A 1 200 ? 8.713 4.171 7.706 1.00 95.12 200 GLU A N 1
ATOM 1571 C CA . GLU A 1 200 ? 7.465 3.584 7.208 1.00 95.12 200 GLU A CA 1
ATOM 1572 C C . GLU A 1 200 ? 7.294 3.762 5.690 1.00 95.12 200 GLU A C 1
ATOM 1574 O O . GLU A 1 200 ? 6.872 2.823 5.011 1.00 95.12 200 GLU A O 1
ATOM 1579 N N . ILE A 1 201 ? 7.688 4.915 5.139 1.00 96.38 201 ILE A N 1
ATOM 1580 C CA . ILE A 1 201 ? 7.718 5.167 3.690 1.00 96.38 201 ILE A CA 1
ATOM 1581 C C . ILE A 1 201 ? 8.674 4.206 2.984 1.00 96.38 201 ILE A C 1
ATOM 1583 O O . ILE A 1 201 ? 8.274 3.576 2.006 1.00 96.38 201 ILE A O 1
ATOM 1587 N N . LEU A 1 202 ? 9.899 4.046 3.490 1.00 96.62 202 LEU A N 1
ATOM 1588 C CA . LEU A 1 202 ? 10.898 3.154 2.893 1.00 96.62 202 LEU A CA 1
ATOM 1589 C C . LEU A 1 202 ? 10.429 1.692 2.903 1.00 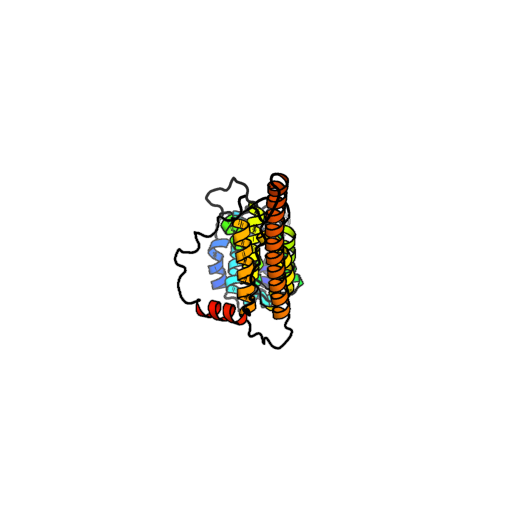96.62 202 LEU A C 1
ATOM 1591 O O . LEU A 1 202 ? 10.453 1.037 1.864 1.00 96.62 202 LEU A O 1
ATOM 1595 N N . LEU A 1 203 ? 9.907 1.201 4.031 1.00 97.25 203 LEU A N 1
ATOM 1596 C CA . LEU A 1 203 ? 9.371 -0.164 4.130 1.00 97.25 203 LEU A CA 1
ATOM 1597 C C . LEU A 1 203 ? 8.162 -0.396 3.211 1.00 97.25 203 LEU A C 1
ATOM 1599 O O . LEU A 1 203 ? 7.992 -1.477 2.651 1.00 97.25 203 LEU A O 1
ATOM 1603 N N . THR A 1 204 ? 7.304 0.611 3.048 1.00 98.25 204 THR A N 1
ATOM 1604 C CA . THR A 1 204 ? 6.137 0.510 2.157 1.00 98.25 204 THR A CA 1
ATOM 1605 C C . THR A 1 204 ? 6.561 0.533 0.692 1.00 98.25 204 THR A C 1
ATOM 1607 O O . THR A 1 204 ? 6.033 -0.235 -0.113 1.00 98.25 204 THR A O 1
ATOM 1610 N N . LEU A 1 205 ? 7.551 1.357 0.342 1.00 98.31 205 LEU A N 1
ATOM 1611 C CA . LEU A 1 205 ? 8.125 1.392 -0.999 1.00 98.31 205 LEU A CA 1
ATOM 1612 C C . LEU A 1 205 ? 8.807 0.066 -1.357 1.00 98.31 205 LEU A C 1
ATOM 1614 O O . LEU A 1 205 ? 8.620 -0.424 -2.469 1.00 98.31 205 LEU A O 1
ATOM 1618 N N . ASP A 1 206 ? 9.520 -0.544 -0.410 1.00 98.31 206 ASP A N 1
ATOM 1619 C CA . ASP A 1 206 ? 10.135 -1.865 -0.572 1.00 98.31 206 ASP A CA 1
ATOM 1620 C C . ASP A 1 206 ? 9.101 -2.959 -0.888 1.00 98.31 206 ASP A C 1
ATOM 1622 O O . ASP A 1 206 ? 9.258 -3.753 -1.824 1.00 98.31 206 ASP A O 1
ATOM 1626 N N . ALA A 1 207 ? 7.978 -2.945 -0.166 1.00 98.25 207 ALA A N 1
ATOM 1627 C CA . ALA A 1 207 ? 6.863 -3.846 -0.433 1.00 98.25 207 ALA A CA 1
ATOM 1628 C C . ALA A 1 207 ? 6.263 -3.618 -1.835 1.00 98.25 207 ALA A C 1
ATOM 1630 O O . ALA A 1 207 ? 5.964 -4.586 -2.541 1.00 98.25 207 ALA A O 1
ATOM 1631 N N . CYS A 1 208 ? 6.128 -2.359 -2.268 1.00 98.38 208 CYS A N 1
ATOM 1632 C CA . CYS A 1 208 ? 5.606 -2.009 -3.593 1.00 98.38 208 CYS A CA 1
ATOM 1633 C C . CYS A 1 208 ? 6.506 -2.530 -4.724 1.00 98.38 208 CYS A C 1
ATOM 1635 O O . CYS A 1 208 ? 6.011 -3.195 -5.636 1.00 98.38 208 CYS A O 1
ATOM 1637 N N . VAL A 1 209 ? 7.825 -2.298 -4.657 1.00 97.56 209 VAL A N 1
ATOM 1638 C CA . VAL A 1 209 ? 8.772 -2.755 -5.701 1.00 97.56 209 VAL A CA 1
ATOM 1639 C C . VAL A 1 209 ? 8.915 -4.277 -5.769 1.00 97.56 209 VAL A C 1
ATOM 1641 O O . VAL A 1 209 ? 9.302 -4.827 -6.802 1.00 97.56 209 VAL A O 1
ATOM 1644 N N . SER A 1 210 ? 8.582 -4.964 -4.679 1.00 95.75 210 SER A N 1
ATOM 1645 C CA . SER A 1 210 ? 8.609 -6.425 -4.603 1.00 95.75 210 SER A CA 1
ATOM 1646 C C . SER A 1 210 ? 7.318 -7.084 -5.099 1.00 95.75 210 SER A C 1
ATOM 1648 O O . SER A 1 210 ? 7.341 -8.273 -5.423 1.00 95.75 210 SER A O 1
ATOM 1650 N N . THR A 1 211 ? 6.206 -6.339 -5.155 1.00 96.31 211 THR A N 1
ATOM 1651 C CA . THR A 1 211 ? 4.867 -6.905 -5.398 1.00 96.31 211 THR A CA 1
ATOM 1652 C C . THR A 1 211 ? 4.254 -6.484 -6.729 1.00 96.31 211 THR A C 1
ATOM 1654 O O . THR A 1 211 ? 3.668 -7.330 -7.402 1.00 96.31 211 THR A O 1
ATOM 1657 N N . TYR A 1 212 ? 4.372 -5.212 -7.125 1.00 97.88 212 TYR A N 1
ATOM 1658 C CA . TYR A 1 212 ? 3.729 -4.737 -8.352 1.00 97.88 212 TYR A CA 1
ATOM 1659 C C . TYR A 1 212 ? 4.298 -5.398 -9.606 1.00 97.88 212 TYR A C 1
ATOM 1661 O O . TYR A 1 212 ? 5.460 -5.819 -9.649 1.00 97.88 212 TYR A O 1
ATOM 1669 N N . SER A 1 213 ? 3.483 -5.459 -10.661 1.00 95.31 213 SER A N 1
ATOM 1670 C CA . SER A 1 213 ? 3.922 -6.042 -11.923 1.00 95.31 213 SER A CA 1
ATOM 1671 C C . SER A 1 213 ? 5.090 -5.276 -12.538 1.00 95.31 213 SER A C 1
ATOM 1673 O O . SER A 1 213 ? 5.271 -4.067 -12.376 1.00 95.31 213 SER A O 1
ATOM 1675 N N . ILE A 1 214 ? 5.848 -5.998 -13.356 1.00 93.50 214 ILE A N 1
ATOM 1676 C CA . ILE A 1 214 ? 6.978 -5.472 -14.123 1.00 93.50 214 ILE A CA 1
ATOM 1677 C C . ILE A 1 214 ? 6.564 -4.264 -14.973 1.00 93.50 214 ILE A C 1
ATOM 1679 O O . ILE A 1 214 ? 7.334 -3.314 -15.093 1.00 93.50 214 ILE A O 1
ATOM 1683 N N . LYS A 1 215 ? 5.343 -4.265 -15.526 1.00 92.25 215 LYS A N 1
ATOM 1684 C CA . LYS A 1 215 ? 4.821 -3.141 -16.311 1.00 92.25 215 LYS A CA 1
ATOM 1685 C C . LYS A 1 215 ? 4.757 -1.871 -15.463 1.00 92.25 215 LYS A C 1
ATOM 1687 O O . LYS A 1 215 ? 5.339 -0.861 -15.848 1.00 92.25 215 LYS A O 1
ATOM 1692 N N . THR A 1 216 ? 4.104 -1.949 -14.307 1.00 95.50 216 THR A N 1
ATOM 1693 C CA . THR A 1 216 ? 3.971 -0.833 -13.366 1.00 95.50 216 THR A CA 1
ATOM 1694 C C . THR A 1 216 ? 5.345 -0.365 -12.894 1.00 95.50 216 THR A C 1
ATOM 1696 O O . THR A 1 216 ? 5.649 0.823 -12.937 1.00 95.50 216 THR A O 1
ATOM 1699 N N . LEU A 1 217 ? 6.237 -1.287 -12.527 1.00 95.62 217 LEU A N 1
ATOM 1700 C CA . LEU A 1 217 ? 7.579 -0.928 -12.065 1.00 95.62 217 LEU A CA 1
ATOM 1701 C C . LEU A 1 217 ? 8.425 -0.245 -13.140 1.00 95.62 217 LEU A C 1
ATOM 1703 O O . LEU A 1 217 ? 9.135 0.701 -12.820 1.00 95.62 217 LEU A O 1
ATOM 1707 N N . LEU A 1 218 ? 8.341 -0.666 -14.404 1.00 93.00 218 LEU A N 1
ATOM 1708 C CA . LEU A 1 218 ? 9.059 -0.007 -15.501 1.00 93.00 218 LEU A CA 1
ATOM 1709 C C . LEU A 1 218 ? 8.566 1.411 -15.781 1.00 93.00 218 LEU A C 1
ATOM 1711 O O . LEU A 1 218 ? 9.347 2.246 -16.228 1.00 93.00 218 LEU A O 1
ATOM 1715 N N . GLU A 1 219 ? 7.284 1.692 -15.554 1.00 94.50 219 GLU A N 1
ATOM 1716 C CA . GLU A 1 219 ? 6.743 3.047 -15.698 1.00 94.50 219 GLU A CA 1
ATOM 1717 C C . GLU A 1 219 ? 7.316 4.001 -14.638 1.00 94.50 219 GLU A C 1
ATOM 1719 O O . GLU A 1 219 ? 7.509 5.184 -14.917 1.00 94.50 219 GLU A O 1
ATOM 1724 N N . TRP A 1 220 ? 7.650 3.478 -13.454 1.00 96.56 220 TRP A N 1
ATOM 1725 C CA . TRP A 1 220 ? 8.129 4.262 -12.313 1.00 96.56 220 TRP A CA 1
ATOM 1726 C C . TRP A 1 220 ? 9.633 4.137 -12.037 1.00 96.56 220 TRP A C 1
ATOM 1728 O O . TRP A 1 220 ? 10.162 4.906 -11.236 1.00 96.56 220 TRP A O 1
ATOM 1738 N N . SER A 1 221 ? 10.347 3.225 -12.704 1.00 94.94 221 SER A N 1
ATOM 1739 C CA . SER A 1 221 ? 11.721 2.837 -12.352 1.00 94.94 221 SER A CA 1
ATOM 1740 C C . SER A 1 221 ? 12.703 4.006 -12.350 1.00 94.94 221 SER A C 1
ATOM 1742 O O . SER A 1 221 ? 13.492 4.139 -11.415 1.00 94.94 221 SER A O 1
ATOM 1744 N N . SER A 1 222 ? 12.628 4.891 -13.350 1.00 94.69 222 SER A N 1
ATOM 1745 C CA . SER A 1 222 ? 13.470 6.092 -13.415 1.00 94.69 222 SER A CA 1
ATOM 1746 C C . SER A 1 222 ? 13.219 7.026 -12.233 1.00 94.69 222 SER A C 1
ATOM 1748 O O . SER A 1 222 ? 14.173 7.476 -11.610 1.00 94.69 222 SER A O 1
ATOM 1750 N N . LYS A 1 223 ? 11.951 7.258 -11.868 1.00 96.00 223 LYS A N 1
ATOM 1751 C CA . LYS A 1 223 ? 11.602 8.130 -10.738 1.00 96.00 223 LYS A CA 1
ATOM 1752 C C . LYS A 1 223 ? 12.009 7.508 -9.401 1.00 96.00 223 LYS A C 1
ATOM 1754 O O . LYS A 1 223 ? 12.522 8.212 -8.541 1.00 96.00 223 LYS A O 1
ATOM 1759 N N . ILE A 1 224 ? 11.830 6.194 -9.243 1.00 96.75 224 ILE A N 1
ATOM 1760 C CA . ILE A 1 224 ? 12.289 5.460 -8.055 1.00 96.75 224 ILE A CA 1
ATOM 1761 C C . ILE A 1 224 ? 13.806 5.607 -7.910 1.00 96.75 224 ILE A C 1
ATOM 1763 O O . ILE A 1 224 ? 14.276 5.971 -6.836 1.00 96.75 224 ILE A O 1
ATOM 1767 N N . TRP A 1 225 ? 14.569 5.373 -8.983 1.00 95.94 225 TRP A N 1
ATOM 1768 C CA . TRP A 1 225 ? 16.021 5.564 -8.978 1.00 95.94 225 TRP A CA 1
ATOM 1769 C C . TRP A 1 225 ? 16.407 7.000 -8.625 1.00 95.94 225 TRP A C 1
ATOM 1771 O O . TRP A 1 225 ? 17.241 7.203 -7.744 1.00 95.94 225 TRP A O 1
ATOM 1781 N N . ASP A 1 226 ? 15.777 7.984 -9.270 1.00 94.06 226 ASP A N 1
ATOM 1782 C CA . ASP A 1 226 ? 16.081 9.394 -9.059 1.00 94.06 226 ASP A CA 1
ATOM 1783 C C . ASP A 1 226 ? 15.859 9.837 -7.616 1.00 94.06 226 ASP A C 1
ATOM 1785 O O . ASP A 1 226 ? 16.644 10.643 -7.132 1.00 94.06 226 ASP A O 1
ATOM 1789 N N . THR A 1 227 ? 14.862 9.291 -6.918 1.00 93.81 227 THR A N 1
ATOM 1790 C CA . THR A 1 227 ? 14.639 9.553 -5.489 1.00 93.81 227 THR A CA 1
ATOM 1791 C C . THR A 1 227 ? 15.610 8.758 -4.608 1.00 93.81 227 THR A C 1
ATOM 1793 O O . THR A 1 227 ? 16.311 9.324 -3.773 1.00 93.81 227 THR A O 1
ATOM 1796 N N . ILE A 1 228 ? 15.707 7.442 -4.807 1.00 94.19 228 ILE A N 1
ATOM 1797 C CA . ILE A 1 228 ? 16.450 6.538 -3.913 1.00 94.19 228 ILE A CA 1
ATOM 1798 C C . ILE A 1 228 ? 17.966 6.760 -3.969 1.00 94.19 228 ILE A C 1
ATOM 1800 O O . ILE A 1 228 ? 18.649 6.626 -2.952 1.00 94.19 228 ILE A O 1
ATOM 1804 N N . LYS A 1 229 ? 18.519 7.155 -5.122 1.00 92.19 229 LYS A N 1
ATOM 1805 C CA . LYS A 1 229 ? 19.961 7.412 -5.253 1.00 92.19 229 LYS A CA 1
ATOM 1806 C C . LYS A 1 229 ? 20.448 8.538 -4.337 1.00 92.19 229 LYS A C 1
ATOM 1808 O O . LYS A 1 229 ? 21.590 8.484 -3.884 1.00 92.19 229 LYS A O 1
ATOM 1813 N N . PHE A 1 230 ? 19.606 9.535 -4.034 1.00 91.00 230 PHE A N 1
ATOM 1814 C CA . PHE A 1 230 ? 19.980 10.606 -3.107 1.00 91.00 230 PHE A CA 1
ATOM 1815 C C . PHE A 1 230 ? 20.167 10.079 -1.689 1.00 91.00 230 PHE A C 1
ATOM 1817 O O . PHE A 1 230 ? 21.166 10.440 -1.066 1.00 91.00 230 PHE A O 1
ATOM 1824 N N . GLU A 1 231 ? 19.276 9.198 -1.227 1.00 91.00 231 GLU A N 1
ATOM 1825 C CA . GLU A 1 231 ? 19.397 8.556 0.084 1.00 91.00 231 GLU A CA 1
ATOM 1826 C C . GLU A 1 231 ? 20.665 7.699 0.157 1.00 91.00 231 GLU A C 1
ATOM 1828 O O . GLU A 1 231 ? 21.426 7.797 1.111 1.00 91.00 231 GLU A O 1
ATOM 1833 N N . ILE A 1 232 ? 20.962 6.926 -0.892 1.00 91.75 232 ILE A N 1
ATOM 1834 C CA . ILE A 1 232 ? 22.163 6.075 -0.939 1.00 91.75 232 ILE A CA 1
ATOM 1835 C C . ILE A 1 232 ? 23.449 6.912 -0.910 1.00 91.75 232 ILE A C 1
ATOM 1837 O O . ILE A 1 232 ? 24.437 6.528 -0.286 1.00 91.75 232 ILE A O 1
ATOM 1841 N N . TRP A 1 233 ? 23.481 8.030 -1.636 1.00 89.50 233 TRP A N 1
ATOM 1842 C CA . TRP A 1 233 ? 24.705 8.809 -1.819 1.00 89.50 233 TRP A CA 1
ATOM 1843 C C . TRP A 1 233 ? 24.958 9.864 -0.756 1.00 89.50 233 TRP A C 1
ATOM 1845 O O . TRP A 1 233 ? 26.115 10.244 -0.568 1.00 89.50 233 TRP A O 1
ATOM 1855 N N . ASN A 1 234 ? 23.901 10.394 -0.147 1.00 87.81 234 ASN A N 1
ATOM 1856 C CA . ASN A 1 234 ? 23.987 11.530 0.767 1.00 87.81 234 ASN A CA 1
ATOM 1857 C C . ASN A 1 234 ? 23.309 11.257 2.115 1.00 87.81 234 ASN A C 1
ATOM 1859 O O . ASN A 1 234 ? 23.320 12.144 2.964 1.00 87.81 234 ASN A O 1
ATOM 1863 N N . GLY A 1 235 ? 22.719 10.075 2.313 1.00 86.25 235 GLY A N 1
ATOM 1864 C CA . GLY A 1 235 ? 22.133 9.689 3.588 1.00 86.25 235 GLY A CA 1
ATOM 1865 C C . GLY A 1 235 ? 23.166 9.723 4.712 1.00 86.25 235 GLY A C 1
ATOM 1866 O O . GLY A 1 235 ? 24.335 9.384 4.527 1.00 86.25 235 GLY A O 1
ATOM 1867 N N . GLU A 1 236 ? 22.719 10.143 5.891 1.00 87.94 236 GLU A N 1
ATOM 1868 C CA . GLU A 1 236 ? 23.531 10.158 7.116 1.00 87.94 236 GLU A CA 1
ATOM 1869 C C . GLU A 1 236 ? 23.163 9.009 8.065 1.00 87.94 236 GLU A C 1
ATOM 1871 O O . GLU A 1 236 ? 23.922 8.681 8.976 1.00 87.94 236 GLU A O 1
ATOM 1876 N N . ASN A 1 237 ? 21.989 8.402 7.862 1.00 91.75 237 ASN A N 1
ATOM 1877 C CA . ASN A 1 237 ? 21.493 7.295 8.664 1.00 91.75 237 ASN A CA 1
ATOM 1878 C C . ASN A 1 237 ? 21.737 5.966 7.934 1.00 91.75 237 ASN A C 1
ATOM 1880 O O . ASN A 1 237 ? 21.086 5.679 6.930 1.00 91.75 237 ASN A O 1
ATOM 1884 N N . ASP A 1 238 ? 22.629 5.140 8.483 1.00 93.31 238 ASP A N 1
ATOM 1885 C CA . ASP A 1 238 ? 22.993 3.830 7.927 1.00 93.31 238 ASP A CA 1
ATOM 1886 C C . ASP A 1 238 ? 21.788 2.894 7.721 1.00 93.31 238 ASP A C 1
ATOM 1888 O O . ASP A 1 238 ? 21.778 2.101 6.780 1.00 93.31 238 ASP A O 1
ATOM 1892 N N . GLU A 1 239 ? 20.756 2.989 8.565 1.00 93.94 239 GLU A N 1
ATOM 1893 C CA . GLU A 1 239 ? 19.537 2.187 8.435 1.00 93.94 239 GLU A CA 1
ATOM 1894 C C . GLU A 1 239 ? 18.726 2.599 7.200 1.00 93.94 239 GLU A C 1
ATOM 1896 O O . GLU A 1 239 ? 18.297 1.741 6.432 1.00 93.94 239 GLU A O 1
ATOM 1901 N N . PHE A 1 240 ? 18.576 3.904 6.955 1.00 94.56 240 PHE A N 1
ATOM 1902 C CA . PHE A 1 240 ? 17.857 4.401 5.777 1.00 94.56 240 PHE A CA 1
ATOM 1903 C C . PHE A 1 240 ? 18.620 4.125 4.484 1.00 94.56 240 PHE A C 1
ATOM 1905 O O . PHE A 1 240 ? 18.008 3.775 3.477 1.00 94.56 240 PHE A O 1
ATOM 1912 N N . ILE A 1 241 ? 19.953 4.200 4.519 1.00 93.75 241 ILE A N 1
ATOM 1913 C CA . ILE A 1 241 ? 20.803 3.798 3.391 1.00 93.75 241 ILE A CA 1
ATOM 1914 C C . ILE A 1 241 ? 20.619 2.303 3.096 1.00 93.75 241 ILE A C 1
ATOM 1916 O O . ILE A 1 241 ? 20.496 1.913 1.933 1.00 93.75 241 ILE A O 1
ATOM 1920 N N . ALA A 1 242 ? 20.583 1.456 4.130 1.00 94.62 242 ALA A N 1
ATOM 1921 C CA . ALA A 1 242 ? 20.371 0.021 3.968 1.00 94.62 242 ALA A CA 1
ATOM 1922 C C . ALA A 1 242 ? 18.988 -0.294 3.375 1.00 94.62 242 ALA A C 1
ATOM 1924 O O . ALA A 1 242 ? 18.904 -1.084 2.433 1.00 94.62 242 ALA A O 1
ATOM 1925 N N . ASP A 1 243 ? 17.927 0.357 3.860 1.00 95.69 243 ASP A N 1
ATOM 1926 C CA . ASP A 1 243 ? 16.576 0.217 3.303 1.00 95.69 243 ASP A CA 1
ATOM 1927 C C . ASP A 1 243 ? 16.522 0.688 1.839 1.00 95.69 243 ASP A C 1
ATOM 1929 O O . ASP A 1 243 ? 15.974 0.003 0.979 1.00 95.69 243 ASP A O 1
ATOM 1933 N N . ALA A 1 244 ? 17.147 1.826 1.521 1.00 95.62 244 ALA A N 1
ATOM 1934 C CA . ALA A 1 244 ? 17.234 2.370 0.166 1.00 95.62 244 ALA A CA 1
ATOM 1935 C C . ALA A 1 244 ? 17.929 1.402 -0.810 1.00 95.62 244 ALA A C 1
ATOM 1937 O O . ALA A 1 244 ? 17.465 1.189 -1.934 1.00 95.62 244 ALA A O 1
ATOM 1938 N N . LEU A 1 245 ? 19.017 0.762 -0.374 1.00 93.69 245 LEU A N 1
ATOM 1939 C CA . LEU A 1 245 ? 19.691 -0.288 -1.140 1.00 93.69 245 LEU A CA 1
ATOM 1940 C C . LEU A 1 245 ? 18.818 -1.539 -1.298 1.00 93.69 245 LEU A C 1
ATOM 1942 O O . LEU A 1 245 ? 18.840 -2.158 -2.365 1.00 93.69 245 LEU A O 1
ATOM 1946 N N . HIS A 1 246 ? 18.048 -1.906 -0.271 1.00 96.25 246 HIS A N 1
ATOM 1947 C CA . HIS A 1 246 ? 17.126 -3.038 -0.332 1.00 96.25 246 HIS A CA 1
ATOM 1948 C C . HIS A 1 246 ? 16.014 -2.800 -1.361 1.00 96.25 246 HIS A C 1
ATOM 1950 O O . HIS A 1 246 ? 15.814 -3.650 -2.229 1.00 96.25 246 HIS A O 1
ATOM 1956 N N . ILE A 1 247 ? 15.408 -1.607 -1.368 1.00 97.50 247 ILE A N 1
ATOM 1957 C CA . ILE A 1 247 ? 14.411 -1.180 -2.365 1.00 97.50 247 ILE A CA 1
ATOM 1958 C C . ILE A 1 247 ? 14.987 -1.282 -3.779 1.00 97.50 247 ILE A C 1
ATOM 1960 O O . ILE A 1 247 ? 14.361 -1.838 -4.683 1.00 97.50 247 ILE A O 1
ATOM 1964 N N . LEU A 1 248 ? 16.204 -0.771 -3.988 1.00 94.81 248 LEU A N 1
ATOM 1965 C CA . LEU A 1 248 ? 16.860 -0.818 -5.293 1.00 94.81 248 LEU A CA 1
ATOM 1966 C C . LEU A 1 248 ? 17.118 -2.263 -5.749 1.00 94.81 248 LEU A C 1
ATOM 1968 O O . LEU A 1 248 ? 16.880 -2.610 -6.909 1.00 94.81 248 LEU A O 1
ATOM 1972 N N . ASN A 1 249 ? 17.573 -3.122 -4.836 1.00 91.12 249 ASN A N 1
ATOM 1973 C CA . ASN A 1 249 ? 17.769 -4.539 -5.113 1.00 91.12 249 ASN A CA 1
ATOM 1974 C C . ASN A 1 249 ? 16.442 -5.251 -5.418 1.00 91.12 249 ASN A C 1
ATOM 1976 O O . ASN A 1 249 ? 16.392 -6.057 -6.349 1.00 91.12 249 ASN A O 1
ATOM 1980 N N . GLY A 1 250 ? 15.373 -4.936 -4.684 1.00 91.56 250 GLY A N 1
ATOM 1981 C CA . GLY A 1 250 ? 14.019 -5.428 -4.933 1.00 91.56 250 GLY A CA 1
ATOM 1982 C C . GLY A 1 250 ? 13.533 -5.046 -6.330 1.00 91.56 250 GLY A C 1
ATOM 1983 O O . GLY A 1 250 ? 13.136 -5.919 -7.100 1.00 91.56 250 GLY A O 1
ATOM 1984 N N . LEU A 1 251 ? 13.690 -3.775 -6.713 1.00 92.88 251 LEU A N 1
ATOM 1985 C CA . LEU A 1 251 ? 13.347 -3.276 -8.047 1.00 92.88 251 LEU A CA 1
ATOM 1986 C C . LEU A 1 251 ? 14.076 -4.054 -9.152 1.00 92.88 251 LEU A C 1
ATOM 1988 O O . LEU A 1 251 ? 13.435 -4.575 -10.066 1.00 92.88 251 LEU A O 1
ATOM 1992 N N . PHE A 1 252 ? 15.404 -4.183 -9.076 1.00 89.94 252 PHE A N 1
ATOM 1993 C CA . PHE A 1 252 ? 16.161 -4.931 -10.086 1.00 89.94 252 PHE A CA 1
ATOM 1994 C C . PHE A 1 252 ? 15.817 -6.419 -10.099 1.00 89.94 252 PHE A C 1
ATOM 1996 O O . PHE A 1 252 ? 15.707 -7.021 -11.171 1.00 89.94 252 PHE A O 1
ATOM 2003 N N . SER A 1 253 ? 15.613 -7.013 -8.925 1.00 88.75 253 SER A N 1
ATOM 2004 C CA . SER A 1 253 ? 15.235 -8.419 -8.798 1.00 88.75 253 SER A CA 1
ATOM 2005 C C . SER A 1 253 ? 13.883 -8.688 -9.446 1.00 88.75 253 SER A C 1
ATOM 2007 O O . SER A 1 253 ? 13.748 -9.680 -10.152 1.00 88.75 253 SER A O 1
ATOM 2009 N N . THR A 1 254 ? 12.894 -7.811 -9.269 1.00 89.31 254 THR A N 1
ATOM 2010 C CA . THR A 1 254 ? 11.577 -7.970 -9.897 1.00 89.31 254 THR A CA 1
ATOM 2011 C C . THR A 1 254 ? 11.648 -7.734 -11.402 1.00 89.31 254 THR A C 1
ATOM 2013 O O . THR A 1 254 ? 11.146 -8.550 -12.174 1.00 89.31 254 THR A O 1
ATOM 2016 N N . LEU A 1 255 ? 12.322 -6.667 -11.842 1.00 86.88 255 LEU A N 1
ATOM 2017 C CA . LEU A 1 255 ? 12.430 -6.338 -13.265 1.00 86.88 255 LEU A CA 1
ATOM 2018 C C . LEU A 1 255 ? 13.206 -7.399 -14.058 1.00 86.88 255 LEU A C 1
ATOM 2020 O O . LEU A 1 255 ? 12.841 -7.696 -15.191 1.00 86.88 255 LEU A O 1
ATOM 2024 N N . SER A 1 256 ? 14.231 -8.018 -13.471 1.00 84.56 256 SER A N 1
ATOM 2025 C CA . SER A 1 256 ? 15.040 -9.052 -14.136 1.00 84.56 256 SER A CA 1
ATOM 2026 C C . SER A 1 256 ? 14.334 -10.400 -14.334 1.00 84.56 256 SER A C 1
ATOM 2028 O O . SER A 1 256 ? 14.860 -11.244 -15.052 1.00 84.56 256 SER A O 1
ATOM 2030 N N . ARG A 1 257 ? 13.147 -10.614 -13.745 1.00 82.88 257 ARG A N 1
ATOM 2031 C CA . ARG A 1 257 ? 12.376 -11.868 -13.885 1.00 82.88 257 ARG A CA 1
ATOM 2032 C C . ARG A 1 257 ? 11.730 -12.067 -15.253 1.00 82.88 257 ARG A C 1
ATOM 2034 O O . ARG A 1 257 ? 11.219 -13.151 -15.510 1.00 82.88 257 ARG A O 1
ATOM 2041 N N . SER A 1 258 ? 11.671 -11.037 -16.087 1.00 72.19 258 SER A N 1
ATOM 2042 C CA . SER A 1 258 ? 11.056 -11.150 -17.413 1.00 72.19 258 SER A CA 1
ATOM 2043 C C . SER A 1 258 ? 12.086 -11.519 -18.470 1.00 72.19 258 SER A C 1
ATOM 2045 O O . SER A 1 258 ? 13.258 -11.151 -18.376 1.00 72.19 258 SER A O 1
ATOM 2047 N N . ASP A 1 259 ? 11.625 -12.248 -19.485 1.00 65.38 259 ASP A N 1
ATOM 2048 C CA . ASP A 1 259 ? 12.432 -12.662 -20.628 1.00 65.38 259 ASP A CA 1
ATOM 2049 C C . ASP A 1 259 ? 12.711 -11.457 -21.537 1.00 65.38 259 ASP A C 1
ATOM 2051 O O . ASP A 1 259 ? 12.047 -11.230 -22.548 1.00 65.38 259 ASP A O 1
ATOM 2055 N N . TRP A 1 260 ? 13.686 -10.637 -21.147 1.00 67.88 260 TRP A N 1
ATOM 2056 C CA . TRP A 1 260 ? 14.137 -9.508 -21.950 1.00 67.88 260 TRP A CA 1
ATOM 2057 C C . TRP A 1 260 ? 15.090 -9.974 -23.051 1.00 67.88 260 TRP A C 1
ATOM 2059 O O . TRP A 1 260 ? 16.155 -10.534 -22.773 1.00 67.88 260 TRP A O 1
ATOM 2069 N N . SER A 1 261 ? 14.772 -9.664 -24.308 1.00 57.59 261 SER A N 1
ATOM 2070 C CA . SER A 1 261 ? 15.782 -9.652 -25.363 1.00 57.59 261 SER A CA 1
ATOM 2071 C C . SER A 1 261 ? 16.693 -8.431 -25.150 1.00 57.59 261 SER A C 1
ATOM 2073 O O . SER A 1 261 ? 16.244 -7.292 -25.066 1.00 57.59 261 SER A O 1
ATOM 2075 N N . TRP A 1 262 ? 18.006 -8.658 -25.049 1.00 57.38 262 TRP A N 1
ATOM 2076 C CA . TRP A 1 262 ? 19.026 -7.590 -24.983 1.00 57.38 262 TRP A CA 1
ATOM 2077 C C . TRP A 1 262 ? 19.199 -6.822 -26.314 1.00 57.38 262 TRP A C 1
ATOM 2079 O O . TRP A 1 262 ? 20.021 -5.914 -26.403 1.00 57.38 262 TRP A O 1
ATOM 2089 N N . ASP A 1 263 ? 18.468 -7.245 -27.343 1.00 54.62 263 ASP A N 1
ATOM 2090 C CA . ASP A 1 263 ? 18.561 -6.861 -28.756 1.00 54.62 263 ASP A CA 1
ATOM 2091 C C . ASP A 1 263 ? 17.640 -5.678 -29.101 1.00 54.62 263 ASP A C 1
ATOM 2093 O O . ASP A 1 263 ? 18.016 -4.801 -29.877 1.00 54.62 263 ASP A O 1
ATOM 2097 N N . GLU A 1 264 ? 16.493 -5.566 -28.431 1.00 51.59 264 GLU A N 1
ATOM 2098 C CA . GLU A 1 264 ? 15.590 -4.436 -28.604 1.00 51.59 264 GLU A CA 1
ATOM 2099 C C . GLU A 1 264 ? 15.892 -3.362 -27.554 1.00 51.59 264 GLU A C 1
ATOM 2101 O O . GLU A 1 264 ? 16.213 -3.654 -26.398 1.00 51.59 264 GLU A O 1
ATOM 2106 N N . SER A 1 265 ? 15.781 -2.090 -27.941 1.00 60.62 265 SER A N 1
ATOM 2107 C CA . SER A 1 265 ? 15.849 -0.932 -27.045 1.00 60.62 265 SER A CA 1
ATOM 2108 C C . SER A 1 265 ? 14.647 -0.921 -26.087 1.00 60.62 265 SER A C 1
ATOM 2110 O O . SER A 1 265 ? 13.753 -0.078 -26.183 1.00 60.62 265 SER A O 1
ATOM 2112 N N . THR A 1 266 ? 14.570 -1.916 -25.209 1.00 74.31 266 THR A N 1
ATOM 2113 C CA . THR A 1 266 ? 13.517 -2.073 -24.218 1.00 74.31 266 THR A CA 1
ATOM 2114 C C . THR A 1 266 ? 13.649 -0.973 -23.168 1.00 74.31 266 THR A C 1
ATOM 2116 O O . THR A 1 266 ? 14.740 -0.494 -22.849 1.00 74.31 266 THR A O 1
ATOM 2119 N N . LYS A 1 267 ? 12.519 -0.556 -22.585 1.00 79.62 267 LYS A N 1
ATOM 2120 C CA . LYS A 1 267 ? 12.521 0.426 -21.488 1.00 79.62 267 LYS A CA 1
ATOM 2121 C C . LYS A 1 267 ? 13.453 -0.010 -20.349 1.00 79.62 267 LYS A C 1
ATOM 2123 O O . LYS A 1 267 ? 14.156 0.823 -19.786 1.00 79.62 267 LYS A O 1
ATOM 2128 N N . PHE A 1 268 ? 13.528 -1.316 -20.084 1.00 83.06 268 PHE A N 1
ATOM 2129 C CA . PHE A 1 268 ? 14.430 -1.888 -19.092 1.00 83.06 268 PHE A CA 1
ATOM 2130 C C . PHE A 1 268 ? 15.916 -1.680 -19.426 1.00 83.06 268 PHE A C 1
ATOM 2132 O O . PHE A 1 268 ? 16.643 -1.178 -18.571 1.00 83.06 268 PHE A O 1
ATOM 2139 N N . SER A 1 269 ? 16.378 -2.003 -20.644 1.00 82.19 269 SER A N 1
ATOM 2140 C CA . SER A 1 269 ? 17.797 -1.835 -21.006 1.00 82.19 269 SER A CA 1
ATOM 2141 C C . SER A 1 269 ? 18.226 -0.370 -20.936 1.00 82.19 269 SER A C 1
ATOM 2143 O O . SER A 1 269 ? 19.245 -0.061 -20.324 1.00 82.19 269 SER A O 1
ATOM 2145 N N . SER A 1 270 ? 17.388 0.545 -21.436 1.00 86.06 270 SER A N 1
ATOM 2146 C CA . SER A 1 270 ? 17.650 1.987 -21.346 1.00 86.06 270 SER A CA 1
ATOM 2147 C C . SER A 1 270 ? 17.728 2.499 -19.901 1.00 86.06 270 SER A C 1
ATOM 2149 O O . SER A 1 270 ? 18.577 3.332 -19.582 1.00 86.06 270 SER A O 1
ATOM 2151 N N . PHE A 1 271 ? 16.883 1.968 -19.011 1.00 88.31 271 PHE A N 1
ATOM 2152 C CA . PHE A 1 271 ? 16.913 2.285 -17.588 1.00 88.31 271 PHE A CA 1
ATOM 2153 C C . PHE A 1 271 ? 18.207 1.784 -16.934 1.00 88.31 271 PHE A C 1
ATOM 2155 O O . PHE A 1 271 ? 18.898 2.567 -16.283 1.00 88.31 271 PHE A O 1
ATOM 2162 N N . ILE A 1 272 ? 18.577 0.516 -17.148 1.00 87.56 272 ILE A N 1
ATOM 2163 C CA . ILE A 1 272 ? 19.804 -0.069 -16.587 1.00 87.56 272 ILE A CA 1
ATOM 2164 C C . ILE A 1 272 ? 21.053 0.652 -17.095 1.00 87.56 272 ILE A C 1
ATOM 2166 O O . ILE A 1 272 ? 21.918 0.997 -16.289 1.00 87.56 272 ILE A O 1
ATOM 2170 N N . ASP A 1 273 ? 21.144 0.929 -18.397 1.00 87.00 273 ASP A N 1
ATOM 2171 C CA . ASP A 1 273 ? 22.269 1.668 -18.976 1.00 87.00 273 ASP A CA 1
ATOM 2172 C C . ASP A 1 273 ? 22.395 3.067 -18.358 1.00 87.00 273 ASP A C 1
ATOM 2174 O O . ASP A 1 273 ? 23.503 3.510 -18.040 1.00 87.00 273 ASP A O 1
ATOM 2178 N N . GLY A 1 274 ? 21.263 3.742 -18.129 1.00 90.12 274 GLY A N 1
ATOM 2179 C CA . GLY A 1 274 ? 21.204 5.023 -17.429 1.00 90.12 274 GLY A CA 1
ATOM 2180 C C . GLY A 1 274 ? 21.752 4.938 -16.004 1.00 90.12 274 GLY A C 1
ATOM 2181 O O . GLY A 1 274 ? 22.647 5.707 -15.647 1.00 90.12 274 GLY A O 1
ATOM 2182 N N . VAL A 1 275 ? 21.281 3.967 -15.214 1.00 90.00 275 VAL A N 1
ATOM 2183 C CA . VAL A 1 275 ? 21.731 3.765 -13.827 1.00 90.00 275 VAL A CA 1
ATOM 2184 C C . VAL A 1 275 ? 23.223 3.430 -13.765 1.00 90.00 275 VAL A C 1
ATOM 2186 O O . VAL A 1 275 ? 23.969 4.040 -12.998 1.00 90.00 275 VAL A O 1
ATOM 2189 N N . VAL A 1 276 ? 23.690 2.484 -14.585 1.00 88.56 276 VAL A N 1
ATOM 2190 C CA . VAL A 1 276 ? 25.102 2.064 -14.615 1.00 88.56 276 VAL A CA 1
ATOM 2191 C C . VAL A 1 276 ? 26.006 3.232 -14.990 1.00 88.56 276 VAL A C 1
ATOM 2193 O O . VAL A 1 276 ? 27.051 3.427 -14.362 1.00 88.56 276 VAL A O 1
ATOM 2196 N N . LYS A 1 277 ? 25.604 4.024 -15.989 1.00 90.94 277 LYS A N 1
ATOM 2197 C CA . LYS A 1 277 ? 26.331 5.228 -16.384 1.00 90.94 277 LYS A CA 1
ATOM 2198 C C . LYS A 1 277 ? 26.426 6.214 -15.222 1.00 90.94 277 LYS A C 1
ATOM 2200 O O . LYS A 1 277 ? 27.525 6.663 -14.914 1.00 90.94 277 LYS A O 1
ATOM 2205 N N . GLU A 1 278 ? 25.316 6.503 -14.548 1.00 92.25 278 GLU A N 1
ATOM 2206 C CA . GLU A 1 278 ? 25.294 7.471 -13.449 1.00 92.25 278 GLU A CA 1
ATOM 2207 C C . GLU A 1 278 ? 26.157 7.025 -12.257 1.00 92.25 278 GLU A C 1
ATOM 2209 O O . GLU A 1 278 ? 26.924 7.818 -11.707 1.00 92.25 278 GLU A O 1
ATOM 2214 N N . ILE A 1 279 ? 26.118 5.735 -11.901 1.00 87.38 279 ILE A N 1
ATOM 2215 C CA . ILE A 1 279 ? 26.997 5.157 -10.873 1.00 87.38 279 ILE A CA 1
ATOM 2216 C C . ILE A 1 279 ? 28.471 5.301 -11.274 1.00 87.38 279 ILE A C 1
ATOM 2218 O O . ILE A 1 279 ? 29.309 5.675 -10.449 1.00 87.38 279 ILE A O 1
ATOM 2222 N N . PHE A 1 280 ? 28.809 5.013 -12.533 1.00 85.38 280 PHE A N 1
ATOM 2223 C CA . PHE A 1 280 ? 30.183 5.114 -13.021 1.00 85.38 280 PHE A CA 1
ATOM 2224 C C . PHE A 1 280 ? 30.694 6.560 -13.027 1.00 85.38 280 PHE A C 1
ATOM 2226 O O . PHE A 1 280 ? 31.832 6.818 -12.616 1.00 85.38 280 PHE A O 1
ATOM 2233 N N . ASP A 1 281 ? 29.855 7.499 -13.458 1.00 89.25 281 ASP A N 1
ATOM 2234 C CA . ASP A 1 281 ? 30.157 8.928 -13.449 1.00 89.25 281 ASP A CA 1
ATOM 2235 C C . ASP A 1 281 ? 30.385 9.405 -12.005 1.00 89.25 281 ASP A C 1
ATOM 2237 O O . ASP A 1 281 ? 31.424 10.004 -11.708 1.00 89.25 281 ASP A O 1
ATOM 2241 N N . ARG A 1 282 ? 29.518 9.005 -11.062 1.00 85.31 282 ARG A N 1
ATOM 2242 C CA . ARG A 1 282 ? 29.671 9.311 -9.630 1.00 85.31 282 ARG A CA 1
ATOM 2243 C C . ARG A 1 282 ? 30.970 8.753 -9.043 1.00 85.31 282 ARG A C 1
ATOM 2245 O O . ARG A 1 282 ? 31.680 9.474 -8.340 1.00 85.31 282 ARG A O 1
ATOM 2252 N N . LEU A 1 283 ? 31.319 7.495 -9.328 1.00 79.69 283 LEU A N 1
ATOM 2253 C CA . LEU A 1 283 ? 32.584 6.887 -8.883 1.00 79.69 283 LEU A CA 1
ATOM 2254 C C . LEU A 1 283 ? 33.801 7.635 -9.443 1.00 79.69 283 LEU A C 1
ATOM 2256 O O . LEU A 1 283 ? 34.764 7.896 -8.717 1.00 79.69 283 LEU A O 1
ATOM 2260 N N . SER A 1 284 ? 33.745 8.008 -10.721 1.00 83.88 284 SER A N 1
ATOM 2261 C CA . SER A 1 284 ? 34.809 8.753 -11.396 1.00 83.88 284 SER A CA 1
ATOM 2262 C C . SER A 1 284 ? 35.002 10.145 -10.789 1.00 83.88 284 SER A C 1
ATOM 2264 O O . SER A 1 284 ? 36.137 10.575 -10.567 1.00 83.88 284 SER A O 1
ATOM 2266 N N . ASP A 1 285 ? 33.913 10.840 -10.467 1.00 83.75 285 ASP A N 1
ATOM 2267 C CA . ASP A 1 285 ? 33.966 12.163 -9.847 1.00 83.75 285 ASP A CA 1
ATOM 2268 C C . ASP A 1 285 ? 34.465 12.109 -8.401 1.00 83.75 285 ASP A C 1
ATOM 2270 O O . ASP A 1 285 ? 35.302 12.929 -8.013 1.00 83.75 285 ASP A O 1
ATOM 2274 N N . MET A 1 286 ? 34.071 11.097 -7.621 1.00 78.75 286 MET A N 1
ATOM 2275 C CA . MET A 1 286 ? 34.638 10.873 -6.285 1.00 78.75 286 MET A CA 1
ATOM 2276 C C . MET A 1 286 ? 36.151 10.643 -6.338 1.00 78.75 286 MET A C 1
ATOM 2278 O O . MET A 1 286 ? 36.896 11.259 -5.573 1.00 78.75 286 MET A O 1
ATOM 2282 N N . GLN A 1 287 ? 36.631 9.829 -7.283 1.00 75.31 287 GLN A N 1
ATOM 2283 C CA . GLN A 1 287 ? 38.068 9.634 -7.488 1.00 75.31 287 GLN A CA 1
ATOM 2284 C C . GLN A 1 287 ? 38.778 10.947 -7.836 1.00 75.31 287 GLN A C 1
ATOM 2286 O O . GLN A 1 287 ? 39.823 11.254 -7.260 1.00 75.31 287 GLN A O 1
ATOM 2291 N N . ARG A 1 288 ? 38.210 11.763 -8.733 1.00 78.12 288 ARG A N 1
ATOM 2292 C CA . ARG A 1 288 ? 38.769 13.082 -9.081 1.00 78.12 288 ARG A CA 1
ATOM 2293 C C . ARG A 1 288 ? 38.829 14.012 -7.874 1.00 78.12 288 ARG A C 1
ATOM 2295 O O . ARG A 1 288 ? 39.856 14.657 -7.677 1.00 78.12 288 ARG A O 1
ATOM 2302 N N . MET A 1 289 ? 37.779 14.065 -7.055 1.00 74.06 289 MET A N 1
ATOM 2303 C CA . MET A 1 289 ? 37.749 14.886 -5.842 1.00 74.06 289 MET A CA 1
ATOM 2304 C C . MET A 1 289 ? 38.817 14.456 -4.833 1.00 74.06 289 MET A C 1
ATOM 2306 O O . MET A 1 289 ? 39.523 15.310 -4.296 1.00 74.06 289 MET A O 1
ATOM 2310 N N . ILE A 1 290 ? 38.987 13.149 -4.609 1.00 73.56 290 ILE A N 1
ATOM 2311 C CA . ILE A 1 290 ? 40.049 12.611 -3.744 1.00 73.56 290 ILE A CA 1
ATOM 2312 C C . ILE A 1 290 ? 41.424 13.006 -4.291 1.00 73.56 290 ILE A C 1
ATOM 2314 O O . ILE A 1 290 ? 42.254 13.534 -3.551 1.00 73.56 290 ILE A O 1
ATOM 2318 N N . MET A 1 291 ? 41.648 12.834 -5.596 1.00 70.12 291 MET A N 1
ATOM 2319 C CA . MET A 1 291 ? 42.909 13.206 -6.240 1.00 70.12 291 MET A CA 1
ATOM 2320 C C . MET A 1 291 ? 43.190 14.711 -6.140 1.00 70.12 291 MET A C 1
ATOM 2322 O O . MET A 1 291 ? 44.323 15.097 -5.864 1.00 70.12 291 MET A O 1
ATOM 2326 N N . GLN A 1 292 ? 42.181 15.571 -6.296 1.00 71.88 292 GLN A N 1
ATOM 2327 C CA . GLN A 1 292 ? 42.323 17.022 -6.133 1.00 71.88 292 GLN A CA 1
ATOM 2328 C C . GLN A 1 292 ? 42.592 17.425 -4.679 1.00 71.88 292 GLN A C 1
ATOM 2330 O O . GLN A 1 292 ? 43.447 18.276 -4.438 1.00 71.88 292 GLN A O 1
ATOM 2335 N N . LYS A 1 293 ? 41.903 16.823 -3.699 1.00 69.00 293 LYS A N 1
ATOM 2336 C CA . LYS A 1 293 ? 42.173 17.047 -2.267 1.00 69.00 293 LYS A CA 1
ATOM 2337 C C . LYS A 1 293 ? 43.593 16.620 -1.909 1.00 69.00 293 LYS A C 1
ATOM 2339 O O . LYS A 1 293 ? 44.313 17.382 -1.268 1.00 69.00 293 LYS A O 1
ATOM 2344 N N . TYR A 1 294 ? 44.023 15.455 -2.392 1.00 68.44 294 TYR A N 1
ATOM 2345 C CA . TYR A 1 294 ? 45.390 14.972 -2.235 1.00 68.44 294 TYR A CA 1
ATOM 2346 C C . TYR A 1 294 ? 46.403 15.924 -2.880 1.00 68.44 294 TYR A C 1
ATOM 2348 O O . TYR A 1 294 ? 47.387 16.287 -2.244 1.00 68.44 294 TYR A O 1
ATOM 2356 N N . GLN A 1 295 ? 46.144 16.400 -4.102 1.00 64.88 295 GLN A N 1
ATOM 2357 C CA . GLN A 1 295 ? 46.985 17.394 -4.771 1.00 64.88 295 GLN A CA 1
ATOM 2358 C C . GLN A 1 295 ? 47.029 18.721 -4.015 1.00 64.88 295 GLN A C 1
ATOM 2360 O O . GLN A 1 295 ? 48.113 19.262 -3.874 1.00 64.88 295 GLN A O 1
ATOM 2365 N N . ARG A 1 296 ? 45.911 19.241 -3.495 1.00 61.59 296 ARG A N 1
ATOM 2366 C CA . ARG A 1 296 ? 45.873 20.480 -2.694 1.00 61.59 296 ARG A CA 1
ATOM 2367 C C . ARG A 1 296 ? 46.576 20.329 -1.351 1.00 61.59 296 ARG A C 1
ATOM 2369 O O . ARG A 1 296 ? 47.307 21.231 -0.965 1.00 61.59 296 ARG A O 1
ATOM 2376 N N . SER A 1 297 ? 46.407 19.195 -0.672 1.00 56.00 297 SER A N 1
ATOM 2377 C CA . SER A 1 297 ? 47.170 18.857 0.534 1.00 56.00 297 SER A CA 1
ATOM 2378 C C . SER A 1 297 ? 48.662 18.802 0.214 1.00 56.00 297 SER A C 1
ATOM 2380 O O . SER A 1 297 ? 49.454 19.466 0.876 1.00 56.00 297 SER A O 1
ATOM 2382 N N . ARG A 1 298 ? 49.049 18.141 -0.886 1.00 50.25 298 ARG A N 1
ATOM 2383 C CA . ARG A 1 298 ? 50.424 18.180 -1.386 1.00 50.25 298 ARG A CA 1
ATOM 2384 C C . ARG A 1 298 ? 50.864 19.593 -1.741 1.00 50.25 298 ARG A C 1
ATOM 2386 O O . ARG A 1 298 ? 51.946 19.949 -1.335 1.00 50.25 298 ARG A O 1
ATOM 2393 N N . PHE A 1 299 ? 50.079 20.414 -2.432 1.00 46.28 299 PHE A N 1
ATOM 2394 C CA . PHE A 1 299 ? 50.426 21.802 -2.767 1.00 46.28 299 PHE A CA 1
ATOM 2395 C C . PHE A 1 299 ? 50.549 22.686 -1.520 1.00 46.28 299 PHE A C 1
ATOM 2397 O O . PHE A 1 299 ? 51.423 23.539 -1.486 1.00 46.28 299 PHE A O 1
ATOM 2404 N N . SER A 1 300 ? 49.749 22.459 -0.477 1.00 42.47 300 SER A N 1
ATOM 2405 C CA . SER A 1 300 ? 49.876 23.129 0.823 1.00 42.47 300 SER A CA 1
ATOM 2406 C C . SER A 1 300 ? 51.155 22.687 1.546 1.00 42.47 300 SER A C 1
ATOM 2408 O O . SER A 1 300 ? 51.932 23.528 1.992 1.00 42.47 300 SER A O 1
ATOM 2410 N N . VAL A 1 301 ? 51.464 21.389 1.539 1.00 44.66 301 VAL A N 1
ATOM 2411 C CA . VAL A 1 301 ? 52.708 20.836 2.100 1.00 44.66 301 VAL A CA 1
ATOM 2412 C C . VAL A 1 301 ? 53.941 21.213 1.254 1.00 44.66 301 VAL A C 1
ATOM 2414 O O . VAL A 1 301 ? 55.010 21.467 1.801 1.00 44.66 301 VAL A O 1
ATOM 2417 N N . TYR A 1 302 ? 53.800 21.350 -0.067 1.00 37.03 302 TYR A N 1
ATOM 2418 C CA . TYR A 1 302 ? 54.838 21.792 -1.007 1.00 37.03 302 TYR A CA 1
ATOM 2419 C C . TYR A 1 302 ? 54.989 23.322 -1.036 1.00 37.03 302 TYR A C 1
ATOM 2421 O O . TYR A 1 302 ? 56.077 23.804 -1.336 1.00 37.03 302 TYR A O 1
ATOM 2429 N N . SER A 1 303 ? 53.973 24.101 -0.638 1.00 33.84 303 SER A N 1
ATOM 2430 C CA . SER A 1 303 ? 54.141 25.528 -0.306 1.00 33.84 303 SER A CA 1
ATOM 2431 C C . SER A 1 303 ? 54.939 25.732 0.987 1.00 33.84 303 SER A C 1
ATOM 2433 O O . SER A 1 303 ? 55.489 26.807 1.200 1.00 33.84 303 SER A O 1
ATOM 2435 N N . MET A 1 304 ? 55.089 24.677 1.801 1.00 36.44 304 MET A N 1
ATOM 2436 C CA . MET A 1 304 ? 56.015 24.623 2.936 1.00 36.44 304 MET A CA 1
ATOM 2437 C C . MET A 1 304 ? 57.370 23.979 2.612 1.00 36.44 304 MET A C 1
ATOM 2439 O O . MET A 1 304 ? 58.276 24.063 3.437 1.00 36.44 304 MET A O 1
ATOM 2443 N N . ARG A 1 305 ? 57.565 23.366 1.437 1.00 33.88 305 ARG A N 1
ATOM 2444 C CA . ARG A 1 305 ? 58.856 22.794 1.019 1.00 33.88 305 ARG A CA 1
ATOM 2445 C C . ARG A 1 305 ? 58.904 22.604 -0.494 1.00 33.88 305 ARG A C 1
ATOM 2447 O O . ARG A 1 305 ? 58.232 21.741 -1.046 1.00 33.88 305 ARG A O 1
ATOM 2454 N N . PHE A 1 306 ? 59.742 23.394 -1.154 1.00 28.67 306 PHE A N 1
ATOM 2455 C CA . PHE A 1 306 ? 60.053 23.267 -2.574 1.00 28.67 306 PHE A CA 1
ATOM 2456 C C . PHE A 1 306 ? 60.495 21.832 -2.963 1.00 28.67 306 PHE A C 1
ATOM 2458 O O . PHE A 1 306 ? 61.409 21.269 -2.369 1.00 28.67 306 PHE A O 1
ATOM 2465 N N . TYR A 1 307 ? 59.879 21.349 -4.050 1.00 29.25 307 TYR A N 1
ATOM 2466 C CA . TYR A 1 307 ? 60.361 20.448 -5.115 1.00 29.25 307 TYR A CA 1
ATOM 2467 C C . TYR A 1 307 ? 60.468 18.907 -4.984 1.00 29.25 307 TYR A C 1
ATOM 2469 O O . TYR A 1 307 ? 61.192 18.347 -4.171 1.00 29.25 307 TYR A O 1
ATOM 2477 N N . LYS A 1 308 ? 59.878 18.296 -6.037 1.00 32.34 308 LYS A N 1
ATOM 2478 C CA . LYS A 1 308 ? 60.179 17.041 -6.770 1.00 32.34 308 LYS A CA 1
ATOM 2479 C C . LYS A 1 308 ? 59.729 15.691 -6.184 1.00 32.34 308 LYS A C 1
ATOM 2481 O O . LYS A 1 308 ? 60.359 15.150 -5.289 1.00 32.34 308 LYS A O 1
ATOM 2486 N N . HIS A 1 309 ? 58.705 15.086 -6.803 1.00 28.83 309 HIS A N 1
ATOM 2487 C CA . HIS A 1 309 ? 58.886 13.931 -7.708 1.00 28.83 309 HIS A CA 1
ATOM 2488 C C . HIS A 1 309 ? 57.567 13.578 -8.430 1.00 28.83 309 HIS A C 1
ATOM 2490 O O . HIS A 1 309 ? 56.532 13.411 -7.784 1.00 28.83 309 HIS A O 1
ATOM 2496 N N . GLU A 1 310 ? 57.611 13.459 -9.761 1.00 37.47 310 GLU A N 1
ATOM 2497 C CA . GLU A 1 310 ? 56.548 12.880 -10.600 1.00 37.47 310 GLU A CA 1
ATOM 2498 C C . GLU A 1 310 ? 56.364 11.385 -10.313 1.00 37.47 310 GLU A C 1
ATOM 2500 O O . GLU A 1 310 ? 57.350 10.667 -10.130 1.00 37.47 310 GLU A O 1
ATOM 2505 N N . LEU A 1 311 ? 55.110 10.920 -10.334 1.00 33.38 311 LEU A N 1
ATOM 2506 C CA . LEU A 1 311 ? 54.743 9.503 -10.340 1.00 33.38 311 LEU A CA 1
ATOM 2507 C C . LEU A 1 311 ? 53.600 9.275 -11.339 1.00 33.38 311 LEU A C 1
ATOM 2509 O O . LEU A 1 311 ? 52.490 9.782 -11.188 1.00 33.38 311 LEU A O 1
ATOM 2513 N N . THR A 1 312 ? 53.926 8.524 -12.384 1.00 32.03 312 THR A N 1
ATOM 2514 C CA . THR A 1 312 ? 53.073 8.043 -13.473 1.00 32.03 312 THR A CA 1
ATOM 2515 C C . THR A 1 312 ? 52.131 6.929 -12.993 1.00 32.03 312 THR A C 1
ATOM 2517 O O . THR A 1 312 ? 52.554 6.004 -12.305 1.00 32.03 312 THR A O 1
ATOM 2520 N N . LEU A 1 313 ? 50.852 6.986 -13.389 1.00 28.73 313 LEU A N 1
ATOM 2521 C CA . LEU A 1 313 ? 49.843 5.937 -13.147 1.00 28.73 313 LEU A CA 1
ATOM 2522 C C . LEU A 1 313 ? 49.665 5.039 -14.391 1.00 28.73 313 LEU A C 1
ATOM 2524 O O . LEU A 1 313 ? 49.612 5.574 -15.503 1.00 28.73 313 LEU A O 1
ATOM 2528 N N . PRO A 1 314 ? 49.495 3.706 -14.254 1.00 33.09 314 PRO A N 1
ATOM 2529 C CA . PRO A 1 314 ? 49.216 2.835 -15.389 1.00 33.09 314 PRO A CA 1
ATOM 2530 C C . PRO A 1 314 ? 47.709 2.770 -15.699 1.00 33.09 314 PRO A C 1
ATOM 2532 O O . PRO A 1 314 ? 46.882 2.459 -14.846 1.00 33.09 314 PRO A O 1
ATOM 2535 N N . LYS A 1 315 ? 47.353 3.022 -16.964 1.00 41.50 315 LYS A N 1
ATOM 2536 C CA . LYS A 1 315 ? 46.026 2.757 -17.543 1.00 41.50 315 LYS A CA 1
ATOM 2537 C C . LYS A 1 315 ? 45.919 1.280 -17.938 1.00 41.50 315 LYS A C 1
ATOM 2539 O O . LYS A 1 315 ? 46.619 0.874 -18.860 1.00 41.50 315 LYS A O 1
ATOM 2544 N N . LYS A 1 316 ? 44.982 0.515 -17.368 1.00 36.12 316 LYS A N 1
ATOM 2545 C CA . LYS A 1 316 ? 44.387 -0.656 -18.045 1.00 36.12 316 LYS A CA 1
ATOM 2546 C C . LYS A 1 316 ? 42.903 -0.790 -17.692 1.00 36.12 316 LYS A C 1
ATOM 2548 O O . LYS A 1 316 ? 42.544 -0.904 -16.528 1.00 36.12 316 LYS A O 1
ATOM 2553 N N . ARG A 1 317 ? 42.058 -0.744 -18.728 1.00 40.41 317 ARG A N 1
ATOM 2554 C CA . ARG A 1 317 ? 40.627 -1.080 -18.699 1.00 40.41 317 ARG A CA 1
ATOM 2555 C C . ARG A 1 317 ? 40.484 -2.587 -18.932 1.00 40.41 317 ARG A C 1
ATOM 2557 O O . ARG A 1 317 ? 40.979 -3.074 -19.943 1.00 40.41 317 ARG A O 1
ATOM 2564 N N . GLU A 1 318 ? 39.786 -3.288 -18.048 1.00 35.75 318 GLU A N 1
ATOM 2565 C CA . GLU A 1 318 ? 39.214 -4.616 -18.316 1.00 35.75 318 GLU A CA 1
ATOM 2566 C C . GLU A 1 318 ? 37.739 -4.432 -18.729 1.00 35.75 318 GLU A C 1
ATOM 2568 O O . GLU A 1 318 ? 37.027 -3.653 -18.088 1.00 35.75 318 GLU A O 1
ATOM 2573 N N . PRO A 1 319 ? 37.253 -5.083 -19.801 1.00 41.28 319 PRO A N 1
ATOM 2574 C CA . PRO A 1 319 ? 35.858 -4.981 -20.217 1.00 41.28 319 PRO A CA 1
ATOM 2575 C C . PRO A 1 319 ? 34.917 -5.758 -19.277 1.00 41.28 319 PRO A C 1
ATOM 2577 O O . PRO A 1 319 ? 35.079 -6.947 -19.018 1.00 41.28 319 PRO A O 1
ATOM 2580 N N . MET A 1 320 ? 33.865 -5.075 -18.823 1.00 42.31 320 MET A N 1
ATOM 2581 C CA . MET A 1 320 ? 32.895 -5.477 -17.787 1.00 42.31 320 MET A CA 1
ATOM 2582 C C . MET A 1 320 ? 32.091 -6.769 -18.075 1.00 42.31 320 MET A C 1
ATOM 2584 O O . MET A 1 320 ? 31.428 -7.296 -17.182 1.00 42.31 320 MET A O 1
ATOM 2588 N N . LYS A 1 321 ? 32.212 -7.353 -19.279 1.00 35.47 321 LYS A N 1
ATOM 2589 C CA . LYS A 1 321 ? 31.618 -8.659 -19.635 1.00 35.47 321 LYS A CA 1
ATOM 2590 C C . LYS A 1 321 ? 32.122 -9.802 -18.736 1.00 35.47 321 LYS A C 1
ATOM 2592 O O . LYS A 1 321 ? 31.406 -10.780 -18.528 1.00 35.47 321 LYS A O 1
ATOM 2597 N N . THR A 1 322 ? 33.326 -9.675 -18.174 1.00 36.84 322 THR A N 1
ATOM 2598 C CA . THR A 1 322 ? 33.960 -10.704 -17.333 1.00 36.84 322 THR A CA 1
ATOM 2599 C C . THR A 1 322 ? 33.503 -10.659 -15.867 1.00 36.84 322 THR A C 1
ATOM 2601 O O . THR A 1 322 ? 33.516 -11.688 -15.194 1.00 36.84 322 THR A O 1
ATOM 2604 N N . LEU A 1 323 ? 33.066 -9.495 -15.366 1.00 41.31 323 LEU A N 1
ATOM 2605 C CA . LEU A 1 323 ? 32.627 -9.327 -13.971 1.00 41.31 323 LEU A CA 1
ATOM 2606 C C . LEU A 1 323 ? 31.192 -9.818 -13.746 1.00 41.31 323 LEU A C 1
ATOM 2608 O O . LEU A 1 323 ? 30.927 -10.500 -12.759 1.00 41.31 323 LEU A O 1
ATOM 2612 N N . ILE A 1 324 ? 30.289 -9.563 -14.695 1.00 42.03 324 ILE A N 1
ATOM 2613 C CA . ILE A 1 324 ? 28.873 -9.948 -14.566 1.00 42.03 324 ILE A CA 1
ATOM 2614 C C . ILE A 1 324 ? 28.699 -11.472 -14.697 1.00 42.03 324 ILE A C 1
ATOM 2616 O O . ILE A 1 324 ? 27.965 -12.080 -13.921 1.00 42.03 324 ILE A O 1
ATOM 2620 N N . LYS A 1 325 ? 29.471 -12.131 -15.577 1.00 35.62 325 LYS A N 1
ATOM 2621 C CA . LYS A 1 325 ? 29.511 -13.606 -15.651 1.00 35.62 325 LYS A CA 1
ATOM 2622 C C . LYS A 1 325 ? 29.993 -14.266 -14.354 1.00 35.62 325 LYS A C 1
ATOM 2624 O O . LYS A 1 325 ? 29.583 -15.384 -14.068 1.00 35.62 325 LYS A O 1
ATOM 2629 N N . ARG A 1 326 ? 30.845 -13.597 -13.567 1.00 38.44 326 ARG A N 1
ATOM 2630 C CA . ARG A 1 326 ? 31.320 -14.117 -12.273 1.00 38.44 326 ARG A CA 1
ATOM 2631 C C . ARG A 1 326 ? 30.294 -13.941 -11.152 1.00 38.44 326 ARG A C 1
ATOM 2633 O O . ARG A 1 326 ? 30.188 -14.837 -10.325 1.00 38.44 326 ARG A O 1
ATOM 2640 N N . GLY A 1 327 ? 29.519 -12.855 -11.159 1.00 39.03 327 GLY A N 1
ATOM 2641 C CA . GLY A 1 327 ? 28.436 -12.638 -10.189 1.00 39.03 327 GLY A CA 1
ATOM 2642 C C . GLY A 1 327 ? 27.256 -13.601 -10.367 1.00 39.03 327 GLY A C 1
ATOM 2643 O O . GLY A 1 327 ? 26.704 -14.087 -9.386 1.00 39.03 327 GLY A O 1
ATOM 2644 N N . ALA A 1 328 ? 26.921 -13.961 -11.610 1.00 34.81 328 ALA A N 1
ATOM 2645 C CA . ALA A 1 328 ? 25.836 -14.906 -11.897 1.00 34.81 328 ALA A CA 1
ATOM 2646 C C . ALA A 1 328 ? 26.150 -16.363 -11.491 1.00 34.81 328 ALA A C 1
ATOM 2648 O O . ALA A 1 328 ? 25.236 -17.154 -11.281 1.00 34.81 328 ALA A O 1
ATOM 2649 N N . LEU A 1 329 ? 27.431 -16.727 -11.357 1.00 34.41 329 LEU A N 1
ATOM 2650 C CA . LEU A 1 329 ? 27.868 -18.077 -10.974 1.00 34.41 329 LEU A CA 1
ATOM 2651 C C . LEU A 1 329 ? 28.012 -18.274 -9.452 1.00 34.41 329 LEU A C 1
ATOM 2653 O O . LEU A 1 329 ? 28.297 -19.389 -9.019 1.00 34.41 329 LEU A O 1
ATOM 2657 N N . SER A 1 330 ? 27.833 -17.232 -8.630 1.00 36.31 330 SER A N 1
ATOM 2658 C CA . SER A 1 330 ? 28.040 -17.313 -7.175 1.00 36.31 330 SER A CA 1
ATOM 2659 C C . SER A 1 330 ? 26.757 -17.398 -6.339 1.00 36.31 330 SER A C 1
ATOM 2661 O O . SER A 1 330 ? 26.851 -17.378 -5.114 1.00 36.31 330 SER A O 1
ATOM 2663 N N . SER A 1 331 ? 25.569 -17.516 -6.945 1.00 35.09 331 SER A N 1
ATOM 2664 C CA . SER A 1 331 ? 24.284 -17.507 -6.219 1.00 35.09 331 SER A CA 1
ATOM 2665 C C . SER A 1 331 ? 23.945 -18.798 -5.452 1.00 35.09 331 SER A C 1
ATOM 2667 O O . SER A 1 331 ? 22.838 -18.925 -4.937 1.00 35.09 331 SER A O 1
ATOM 2669 N N . THR A 1 332 ? 24.874 -19.751 -5.307 1.00 33.00 332 THR A N 1
ATOM 2670 C CA . THR A 1 332 ? 24.611 -21.031 -4.616 1.00 33.00 332 THR A CA 1
ATOM 2671 C C . THR A 1 332 ? 25.471 -21.293 -3.376 1.00 33.00 332 THR A C 1
ATOM 2673 O O . THR A 1 332 ? 25.687 -22.453 -3.025 1.00 33.00 332 THR A O 1
ATOM 2676 N N . LYS A 1 333 ? 25.968 -20.269 -2.666 1.00 30.69 333 LYS A N 1
ATOM 2677 C CA . LYS A 1 333 ? 26.583 -20.474 -1.337 1.00 30.69 333 LYS A CA 1
ATOM 2678 C C . LYS A 1 333 ? 26.089 -19.459 -0.301 1.00 30.69 333 LYS A C 1
ATOM 2680 O O . LYS A 1 333 ? 25.952 -18.286 -0.639 1.00 30.69 333 LYS A O 1
ATOM 2685 N N . PRO A 1 334 ? 25.826 -19.892 0.947 1.00 31.42 334 PRO A N 1
ATOM 2686 C CA . PRO A 1 334 ? 25.316 -19.011 1.989 1.00 31.42 334 PRO A CA 1
ATOM 2687 C C . PRO A 1 334 ? 26.381 -17.977 2.375 1.00 31.42 334 PRO A C 1
ATOM 2689 O O . PRO A 1 334 ? 27.568 -18.302 2.457 1.00 31.42 334 PRO A O 1
ATOM 2692 N N . LEU A 1 335 ? 25.942 -16.733 2.594 1.00 36.31 335 LEU A N 1
ATOM 2693 C CA . LEU A 1 335 ? 26.780 -15.622 3.045 1.00 36.31 335 LEU A CA 1
ATOM 2694 C C . LEU A 1 335 ? 27.510 -16.001 4.343 1.00 36.31 335 LEU A C 1
ATOM 2696 O O . LEU A 1 335 ? 26.899 -16.051 5.407 1.00 36.31 335 LEU A O 1
ATOM 2700 N N . ASN A 1 336 ? 28.825 -16.202 4.265 1.00 31.09 336 ASN A N 1
ATOM 2701 C CA . ASN A 1 336 ? 29.689 -16.320 5.434 1.00 31.09 336 ASN A CA 1
ATOM 2702 C C . ASN A 1 336 ? 30.526 -15.046 5.605 1.00 31.09 336 ASN A C 1
ATOM 2704 O O . ASN A 1 336 ? 31.323 -14.703 4.741 1.00 31.09 336 ASN A O 1
ATOM 2708 N N . HIS A 1 337 ? 30.308 -14.385 6.746 1.00 32.59 337 HIS A N 1
ATOM 2709 C CA . HIS A 1 337 ? 31.228 -13.654 7.637 1.00 32.59 337 HIS A CA 1
ATOM 2710 C C . HIS A 1 337 ? 32.269 -12.629 7.102 1.00 32.59 337 HIS A C 1
ATOM 2712 O O . HIS A 1 337 ? 32.834 -11.896 7.911 1.00 32.59 337 HIS A O 1
ATOM 2718 N N . GLU A 1 338 ? 32.513 -12.471 5.801 1.00 32.06 338 GLU A N 1
ATOM 2719 C CA . GLU A 1 338 ? 33.597 -11.604 5.285 1.00 32.06 338 GLU A CA 1
ATOM 2720 C C . GLU A 1 338 ? 33.173 -10.194 4.836 1.00 32.06 338 GLU A C 1
ATOM 2722 O 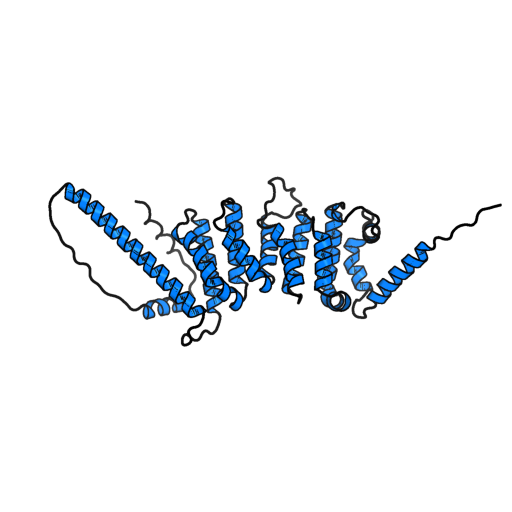O . GLU A 1 338 ? 34.019 -9.387 4.463 1.00 32.06 338 GLU A O 1
ATOM 2727 N N . LEU A 1 339 ? 31.893 -9.823 4.943 1.00 33.81 339 LEU A N 1
ATOM 2728 C CA . LEU A 1 339 ? 31.428 -8.466 4.595 1.00 33.81 339 LEU A CA 1
ATOM 2729 C C . LEU A 1 339 ? 31.443 -7.461 5.763 1.00 33.81 339 LEU A C 1
ATOM 2731 O O . LEU A 1 339 ? 31.097 -6.299 5.571 1.00 33.81 339 LEU A O 1
ATOM 2735 N N . ARG A 1 340 ? 31.883 -7.859 6.966 1.00 30.94 340 ARG A N 1
ATOM 2736 C CA . ARG A 1 340 ? 31.927 -6.963 8.143 1.00 30.94 340 ARG A CA 1
ATOM 2737 C C . ARG A 1 340 ? 33.165 -6.061 8.240 1.00 30.94 340 ARG A C 1
ATOM 2739 O O . ARG A 1 340 ? 33.213 -5.231 9.140 1.00 30.94 340 ARG A O 1
ATOM 2746 N N . THR A 1 341 ? 34.147 -6.169 7.346 1.00 33.88 341 THR A N 1
ATOM 2747 C CA . THR A 1 341 ? 35.451 -5.489 7.513 1.00 33.88 341 THR A CA 1
ATOM 2748 C C . THR A 1 341 ? 35.756 -4.350 6.540 1.00 33.88 341 THR A C 1
ATOM 2750 O O . THR A 1 341 ? 36.837 -3.782 6.633 1.00 33.88 341 THR A O 1
ATOM 2753 N N . ASN A 1 342 ? 34.832 -3.933 5.666 1.00 30.00 342 ASN A N 1
ATOM 2754 C CA . ASN A 1 342 ? 35.116 -2.872 4.679 1.00 30.00 342 ASN A CA 1
ATOM 2755 C C . ASN A 1 342 ? 34.323 -1.561 4.846 1.00 30.00 342 ASN A C 1
ATOM 2757 O O . ASN A 1 342 ? 34.285 -0.752 3.923 1.00 30.00 342 ASN A O 1
ATOM 2761 N N . ILE A 1 343 ? 33.771 -1.286 6.031 1.00 32.28 343 ILE A N 1
ATOM 2762 C CA . ILE A 1 343 ? 33.228 0.042 6.375 1.00 32.28 343 ILE A CA 1
ATOM 2763 C C . ILE A 1 343 ? 34.204 0.733 7.332 1.00 32.28 343 ILE A C 1
ATOM 2765 O O . ILE A 1 343 ? 34.006 0.777 8.542 1.00 32.28 343 ILE A O 1
ATOM 2769 N N . THR A 1 344 ? 35.339 1.208 6.816 1.00 31.83 344 THR A N 1
ATOM 2770 C CA . THR A 1 344 ? 36.226 2.117 7.578 1.00 31.83 344 THR A CA 1
ATOM 2771 C C . THR A 1 344 ? 37.099 2.995 6.682 1.00 31.83 344 THR A C 1
ATOM 2773 O O . THR A 1 344 ? 38.247 3.277 6.999 1.00 31.83 344 THR A O 1
ATOM 2776 N N . TRP A 1 345 ? 36.558 3.473 5.559 1.00 30.72 345 TRP A N 1
ATOM 2777 C CA . TRP A 1 345 ? 37.231 4.477 4.726 1.00 30.72 345 TRP A CA 1
ATOM 2778 C C . TRP A 1 345 ? 36.274 5.596 4.305 1.00 30.72 345 TRP A C 1
ATOM 2780 O O . TRP A 1 345 ? 36.044 5.816 3.124 1.00 30.72 345 TRP A O 1
ATOM 2790 N N . CYS A 1 346 ? 35.705 6.298 5.286 1.00 28.59 346 CYS A N 1
ATOM 2791 C CA . CYS A 1 346 ? 35.111 7.632 5.115 1.00 28.59 346 CYS A CA 1
ATOM 2792 C C . CYS A 1 346 ? 35.057 8.381 6.459 1.00 28.59 346 CYS A C 1
ATOM 2794 O O . CYS A 1 346 ? 34.006 8.836 6.887 1.00 28.59 346 CYS A O 1
ATOM 2796 N N . LYS A 1 347 ? 36.194 8.502 7.154 1.00 30.69 347 LYS A N 1
ATOM 2797 C CA . LYS A 1 347 ? 36.409 9.556 8.162 1.00 30.69 347 LYS A CA 1
ATOM 2798 C C . LYS A 1 347 ? 37.872 9.985 8.134 1.00 30.69 347 LYS A C 1
ATOM 2800 O O . LYS A 1 347 ? 38.703 9.418 8.837 1.00 30.69 347 LYS A O 1
ATOM 2805 N N . THR A 1 348 ? 38.187 10.947 7.272 1.00 33.56 348 THR A N 1
ATOM 2806 C CA . THR A 1 348 ? 39.226 11.970 7.487 1.00 33.56 348 THR A CA 1
ATOM 2807 C C . THR A 1 348 ? 39.089 13.076 6.454 1.00 33.56 348 THR A C 1
ATOM 2809 O O . THR A 1 348 ? 38.912 12.758 5.254 1.00 33.56 348 THR A O 1
#

Radius of gyration: 30.25 Å; chains: 1; bounding box: 128×47×55 Å